Protein AF-T1BQX5-F1 (afdb_monomer_lite)

Radius of gyration: 20.16 Å; chains: 1; bounding box: 58×37×56 Å

Secondary structure (DSSP, 8-state):
--PPPGGGSPB------HHHHHHHHHHHHHHHHHHHHTTTSPPPPHHHHHHHHSTT--S-EEEEEEEEEEGGGEE---SS--GGGS-HHHHHHHHHHHT-GGGG-TT-TT--EEEEEGGGTEEEEEE-HHHHHHHHHTT--EEEEEEEEE----GGGEEEEEEEETTEEEEEEEETTTEEE-PPP-HHHHHHHHHTT--EESS--TTSPPHHHHHHHHHHHHHTS-GGGTTT-TTSSTT-EEGGG-PPPPTT-----THHHHHHHT--

pLDDT: mean 81.59, std 18.65, range [33.03, 97.69]

Sequence (268 aa):
MNGLSQTDLPIFEPQVNPCVRAAAARLVAFKHVMDDALAPTPTINPIEFVRSVIPFLSREIGPGKPGLVPSELVIGESSKFRPEDLCAEERQARRASALSPSMADPANRDRAEYWSIVNLGLFVAHEGKHRVRLLRESGDALIPALVSEIGYPDPSRISRYAAYLADRRTLFYVLDGRWMSWPAPCDAVSCLLDAYDVPLANDWPASLPALGVALAAFSSTYERLPAQRAGQLATRDRCLVDLNACEGPTPHEVRSPWWRQIAHAMKG

Organism: NCBI:txid410659

Structure (mmCIF, N/CA/C/O backbone):
data_AF-T1BQX5-F1
#
_entry.id   AF-T1BQX5-F1
#
loop_
_atom_site.group_PDB
_atom_site.id
_atom_site.type_symbol
_atom_site.label_atom_id
_atom_site.label_alt_id
_atom_site.label_comp_id
_atom_site.label_asym_id
_atom_site.label_entity_id
_atom_site.label_seq_id
_atom_site.pdbx_PDB_ins_code
_atom_site.Cartn_x
_atom_site.Cartn_y
_atom_site.Cartn_z
_atom_site.occupancy
_atom_site.B_iso_or_equiv
_atom_site.auth_seq_id
_atom_site.auth_comp_id
_atom_site.auth_asym_id
_atom_site.auth_atom_id
_atom_site.pdbx_PDB_model_num
ATOM 1 N N . MET A 1 1 ? -23.316 21.071 18.368 1.00 40.59 1 MET A N 1
ATOM 2 C CA . MET A 1 1 ? -22.455 20.331 17.423 1.00 40.59 1 MET A CA 1
ATOM 3 C C . MET A 1 1 ? -23.151 19.009 17.168 1.00 40.59 1 MET A C 1
ATOM 5 O O . MET A 1 1 ? -23.282 18.237 18.107 1.00 40.59 1 MET A O 1
ATOM 9 N N . ASN A 1 2 ? -23.716 18.814 15.975 1.00 44.22 2 ASN A N 1
ATOM 10 C CA . ASN A 1 2 ? -24.390 17.561 15.630 1.00 44.22 2 ASN A CA 1
ATOM 11 C C . ASN A 1 2 ? -23.314 16.480 15.492 1.00 44.22 2 ASN A C 1
ATOM 13 O O . ASN A 1 2 ? -22.455 16.589 14.622 1.00 44.22 2 ASN A O 1
ATOM 17 N N . GLY A 1 3 ? -23.305 15.512 16.410 1.00 50.28 3 GLY A N 1
ATOM 18 C CA . GLY A 1 3 ? -22.356 14.404 16.386 1.00 50.28 3 GLY A CA 1
ATOM 19 C C . GLY A 1 3 ? -22.615 13.527 15.168 1.00 50.28 3 GLY A C 1
ATOM 20 O O . GLY A 1 3 ? -23.744 13.093 14.963 1.00 50.28 3 GLY A O 1
ATOM 21 N N . LEU A 1 4 ? -21.581 13.296 14.359 1.00 52.34 4 LEU A N 1
ATOM 22 C CA . LEU A 1 4 ? -21.620 12.325 13.268 1.00 52.34 4 LEU A CA 1
ATOM 23 C C . LEU A 1 4 ? -21.943 10.945 13.858 1.00 52.34 4 LEU A C 1
ATOM 25 O O . LEU A 1 4 ? -21.236 10.490 14.759 1.00 52.34 4 LEU A O 1
ATOM 29 N N . SER A 1 5 ? -23.002 10.292 13.376 1.00 59.31 5 SER A N 1
ATOM 30 C CA . SER A 1 5 ? -23.256 8.879 13.664 1.00 59.31 5 SER A CA 1
ATOM 31 C C . SER A 1 5 ? -22.399 8.010 12.740 1.00 59.31 5 SER A C 1
ATOM 33 O O . SER A 1 5 ? -22.061 8.403 11.625 1.00 59.31 5 SER A O 1
ATOM 35 N N . GLN A 1 6 ? -22.057 6.796 13.178 1.00 54.38 6 GLN A N 1
ATOM 36 C CA . GLN A 1 6 ? -21.296 5.834 12.366 1.00 54.38 6 GLN A CA 1
ATOM 37 C C . GLN A 1 6 ? -22.057 5.440 11.087 1.00 54.38 6 GLN A C 1
ATOM 39 O O . GLN A 1 6 ? -21.438 5.113 10.081 1.00 54.38 6 GLN A O 1
ATOM 44 N N . THR A 1 7 ? -23.391 5.525 11.118 1.00 60.25 7 THR A N 1
ATOM 45 C CA . THR A 1 7 ? -24.296 5.267 9.985 1.00 60.25 7 THR A CA 1
ATOM 46 C C . THR A 1 7 ? -24.216 6.306 8.869 1.00 60.25 7 THR A C 1
ATOM 48 O O . THR A 1 7 ? -24.719 6.047 7.781 1.00 60.25 7 THR A O 1
ATOM 51 N N . ASP A 1 8 ? -23.591 7.459 9.122 1.00 77.19 8 ASP A N 1
ATOM 52 C CA . ASP A 1 8 ? -23.557 8.581 8.177 1.00 77.19 8 ASP A CA 1
ATOM 53 C C . ASP A 1 8 ? -22.232 8.652 7.401 1.00 77.19 8 ASP A C 1
ATOM 55 O O . ASP A 1 8 ? -22.089 9.448 6.472 1.00 77.19 8 ASP A O 1
ATOM 59 N N . LEU A 1 9 ? -21.242 7.837 7.783 1.00 88.06 9 LEU A N 1
ATOM 60 C CA . LEU A 1 9 ? -19.939 7.813 7.131 1.00 88.06 9 LEU A CA 1
ATOM 61 C C . LEU A 1 9 ? -19.976 6.928 5.875 1.00 88.06 9 LEU A C 1
ATOM 63 O O . LEU A 1 9 ? -20.371 5.762 5.961 1.00 88.06 9 LEU A O 1
ATOM 67 N N . PRO A 1 10 ? -19.519 7.429 4.711 1.00 93.62 10 PRO A N 1
ATOM 68 C CA . PRO A 1 10 ? -19.440 6.612 3.509 1.00 93.62 10 PRO A CA 1
ATOM 69 C C . PRO A 1 10 ? -18.389 5.512 3.682 1.00 93.62 10 PRO A C 1
ATOM 71 O O . PRO A 1 10 ? -17.327 5.737 4.267 1.00 93.62 10 PRO A O 1
ATOM 74 N N . ILE A 1 11 ? -18.665 4.327 3.140 1.00 94.50 11 ILE A N 1
ATOM 75 C CA . ILE A 1 11 ? -17.678 3.247 3.069 1.00 94.50 11 ILE A CA 1
ATOM 76 C C . ILE A 1 11 ? -16.769 3.499 1.865 1.00 94.50 11 ILE A C 1
ATOM 78 O O . ILE A 1 11 ? -17.234 3.631 0.733 1.00 94.50 11 ILE A O 1
ATOM 82 N N . PHE A 1 12 ? -15.463 3.538 2.108 1.00 92.81 12 PHE A N 1
ATOM 83 C CA . PHE A 1 12 ? -14.445 3.532 1.069 1.00 92.81 12 PHE A CA 1
ATOM 84 C C . PHE A 1 12 ? -14.272 2.114 0.531 1.00 92.81 12 PHE A C 1
ATOM 86 O O . PHE A 1 12 ? -13.372 1.384 0.942 1.00 92.81 12 PHE A O 1
ATOM 93 N N . GLU A 1 13 ? -15.140 1.731 -0.402 1.00 85.75 13 GLU A N 1
ATOM 94 C CA . GLU A 1 13 ? -14.949 0.519 -1.192 1.00 85.75 13 GLU A CA 1
ATOM 95 C C . GLU A 1 13 ? -14.014 0.811 -2.373 1.00 85.75 13 GLU A C 1
ATOM 97 O O . GLU A 1 13 ? -14.393 1.571 -3.276 1.00 85.75 13 GLU A O 1
ATOM 102 N N . PRO A 1 14 ? -12.794 0.242 -2.399 1.00 83.81 14 PRO A N 1
ATOM 103 C CA . PRO A 1 14 ? -11.911 0.427 -3.536 1.00 83.81 14 PRO A CA 1
ATOM 104 C C . PRO A 1 14 ? -12.530 -0.190 -4.790 1.00 83.81 14 PRO A C 1
ATOM 106 O O . PRO A 1 14 ? -12.895 -1.365 -4.813 1.00 83.81 14 PRO A O 1
ATOM 109 N N . GLN A 1 15 ? -12.622 0.615 -5.847 1.00 86.62 15 GLN A N 1
ATOM 110 C CA . GLN A 1 15 ? -13.188 0.234 -7.143 1.00 86.62 15 GLN A CA 1
ATOM 111 C C . GLN A 1 15 ? -12.151 -0.523 -7.985 1.00 86.62 15 GLN A C 1
ATOM 113 O O . GLN A 1 15 ? -11.783 -0.103 -9.079 1.00 86.62 15 GLN A O 1
ATOM 118 N N . VAL A 1 16 ? -11.631 -1.620 -7.436 1.00 90.75 16 VAL A N 1
ATOM 119 C CA . VAL A 1 16 ? -10.629 -2.478 -8.080 1.00 90.75 16 VAL A CA 1
ATOM 120 C C . VAL A 1 16 ? -11.212 -3.852 -8.377 1.00 90.75 16 VAL A C 1
ATOM 122 O O . VAL A 1 16 ? -12.175 -4.287 -7.743 1.00 90.75 16 VAL A O 1
ATOM 125 N N . ASN A 1 17 ? -10.620 -4.562 -9.338 1.00 93.06 17 ASN A N 1
ATOM 126 C CA . ASN A 1 17 ? -11.055 -5.920 -9.640 1.00 93.06 17 ASN A CA 1
ATOM 127 C C . ASN A 1 17 ? -10.831 -6.862 -8.423 1.00 93.06 17 ASN A C 1
ATOM 129 O O . ASN A 1 17 ? -9.971 -6.596 -7.570 1.00 93.06 17 ASN A O 1
ATOM 133 N N . PRO A 1 18 ? -11.571 -7.984 -8.323 1.00 95.19 18 PRO A N 1
ATOM 134 C CA . PRO A 1 18 ? -11.459 -8.898 -7.183 1.00 95.19 18 PRO A CA 1
ATOM 135 C C . PRO A 1 18 ? -10.054 -9.480 -6.966 1.00 95.19 18 PRO A C 1
ATOM 137 O O . PRO A 1 18 ? -9.669 -9.745 -5.827 1.00 95.19 18 PRO A O 1
ATOM 140 N N . CYS A 1 19 ? -9.269 -9.661 -8.033 1.00 96.62 19 CYS A N 1
ATOM 141 C CA . CYS A 1 19 ? -7.902 -10.170 -7.945 1.00 96.62 19 CYS A CA 1
ATOM 142 C C . CYS A 1 19 ? -6.963 -9.155 -7.279 1.00 96.62 19 CYS A C 1
ATOM 144 O O . CYS A 1 19 ? -6.196 -9.539 -6.396 1.00 96.62 19 CYS A O 1
ATOM 146 N N . VAL A 1 20 ? -7.067 -7.867 -7.633 1.00 97.06 20 VAL A N 1
ATOM 147 C CA . VAL A 1 20 ? -6.314 -6.775 -6.990 1.00 97.06 20 VAL A CA 1
ATOM 148 C C . VAL A 1 20 ? -6.675 -6.700 -5.515 1.00 97.06 20 VAL A C 1
ATOM 150 O O . VAL A 1 20 ? -5.781 -6.705 -4.673 1.00 97.06 20 VAL A O 1
ATOM 153 N N . ARG A 1 21 ? -7.974 -6.722 -5.180 1.00 96.31 21 ARG A N 1
ATOM 154 C CA . ARG A 1 21 ? -8.424 -6.704 -3.779 1.00 96.31 21 ARG A CA 1
ATOM 155 C C . ARG A 1 21 ? -7.848 -7.878 -2.982 1.00 96.31 21 ARG A C 1
ATOM 157 O O . ARG A 1 21 ? -7.334 -7.686 -1.882 1.00 96.31 21 ARG A O 1
ATOM 164 N N . ALA A 1 22 ? -7.898 -9.089 -3.536 1.00 96.62 22 ALA A N 1
ATOM 165 C CA . ALA A 1 22 ? -7.354 -10.275 -2.879 1.00 96.62 22 ALA A CA 1
ATOM 166 C C . ALA A 1 22 ? -5.830 -10.184 -2.685 1.00 96.62 22 ALA A C 1
ATOM 168 O O . ALA A 1 22 ? -5.315 -10.564 -1.632 1.00 96.62 22 ALA A O 1
ATOM 169 N N . ALA A 1 23 ? -5.097 -9.664 -3.672 1.00 97.50 23 ALA A N 1
ATOM 170 C CA . ALA A 1 23 ? -3.655 -9.468 -3.563 1.00 97.50 23 ALA A CA 1
ATOM 171 C C . ALA A 1 23 ? -3.286 -8.363 -2.554 1.00 97.50 23 ALA A C 1
ATOM 173 O O . ALA A 1 23 ? -2.339 -8.525 -1.784 1.00 97.50 23 ALA A O 1
ATOM 174 N N . ALA A 1 24 ? -4.075 -7.289 -2.484 1.00 97.25 24 ALA A N 1
ATOM 175 C CA . ALA A 1 24 ? -3.942 -6.231 -1.488 1.00 97.25 24 ALA A CA 1
ATOM 176 C C . ALA A 1 24 ? -4.117 -6.778 -0.061 1.00 97.25 24 ALA A C 1
ATOM 178 O O . ALA A 1 24 ? -3.254 -6.571 0.795 1.00 97.25 24 ALA A O 1
ATOM 179 N N . ALA A 1 25 ? -5.168 -7.569 0.175 1.00 96.00 25 ALA A N 1
ATOM 180 C CA . ALA A 1 25 ? -5.389 -8.239 1.457 1.00 96.00 25 ALA A CA 1
ATOM 181 C C . ALA A 1 25 ? -4.230 -9.189 1.826 1.00 96.00 25 ALA A C 1
ATOM 183 O O . ALA A 1 25 ? -3.800 -9.236 2.981 1.00 96.00 25 ALA A O 1
ATOM 184 N N . ARG A 1 26 ? -3.651 -9.903 0.847 1.00 96.12 26 ARG A N 1
ATOM 185 C CA . ARG A 1 26 ? -2.451 -10.733 1.068 1.00 96.12 26 ARG A CA 1
ATOM 186 C C . ARG A 1 26 ? -1.233 -9.906 1.475 1.00 96.12 26 ARG A C 1
ATOM 188 O O . ARG A 1 26 ? -0.486 -10.352 2.341 1.00 96.12 26 ARG A O 1
ATOM 195 N N . LEU A 1 27 ? -1.031 -8.716 0.905 1.00 96.12 27 LEU A N 1
ATOM 196 C CA . LEU A 1 27 ? 0.054 -7.820 1.320 1.00 96.12 27 LEU A CA 1
ATOM 197 C C . LEU A 1 27 ? -0.136 -7.323 2.760 1.00 96.12 27 LEU A C 1
ATOM 199 O O . LEU A 1 27 ? 0.823 -7.292 3.532 1.00 96.12 27 LEU A O 1
ATOM 203 N N . VAL A 1 28 ? -1.369 -6.981 3.140 1.00 95.38 28 VAL A N 1
ATOM 204 C CA . VAL A 1 28 ? -1.713 -6.601 4.519 1.00 95.38 28 VAL A CA 1
ATOM 205 C C . VAL A 1 28 ? -1.418 -7.747 5.491 1.00 95.38 28 VAL A C 1
ATOM 207 O O . VAL A 1 28 ? -0.773 -7.530 6.519 1.00 95.38 28 VAL A O 1
ATOM 210 N N . ALA A 1 29 ? -1.835 -8.970 5.153 1.00 92.44 29 ALA A N 1
ATOM 211 C CA . ALA A 1 29 ? -1.555 -10.161 5.952 1.00 92.44 29 ALA A CA 1
ATOM 212 C C . ALA A 1 29 ? -0.048 -10.456 6.039 1.00 92.44 29 ALA A C 1
ATOM 214 O O . ALA A 1 29 ? 0.462 -10.726 7.123 1.00 92.44 29 ALA A O 1
ATOM 215 N N . PHE A 1 30 ? 0.686 -10.333 4.928 1.00 91.75 30 PHE A N 1
ATOM 216 C CA . PHE A 1 30 ? 2.141 -10.496 4.899 1.00 91.75 30 PHE A CA 1
ATOM 217 C C . PHE A 1 30 ? 2.841 -9.518 5.849 1.00 91.75 30 PHE A C 1
ATOM 219 O O . PHE A 1 30 ? 3.686 -9.930 6.642 1.00 91.75 30 PHE A O 1
ATOM 226 N N . LYS A 1 31 ? 2.459 -8.233 5.823 1.00 89.50 31 LYS A N 1
ATOM 227 C CA . LYS A 1 31 ? 3.008 -7.228 6.746 1.00 89.50 31 LYS A CA 1
ATOM 228 C C . LYS A 1 31 ? 2.749 -7.599 8.205 1.00 89.50 31 LYS A C 1
ATOM 230 O O . LYS A 1 31 ? 3.634 -7.438 9.036 1.00 89.50 31 LYS A O 1
ATOM 235 N N . HIS A 1 32 ? 1.559 -8.102 8.510 1.00 86.44 32 HIS A N 1
ATOM 236 C CA . HIS A 1 32 ? 1.209 -8.517 9.863 1.00 86.44 32 HIS A CA 1
ATOM 237 C C . HIS A 1 32 ? 2.058 -9.702 10.350 1.00 86.44 32 HIS A C 1
ATOM 239 O O . HIS A 1 32 ? 2.632 -9.630 11.431 1.00 86.44 32 HIS A O 1
ATOM 245 N N . VAL A 1 33 ? 2.223 -10.737 9.519 1.00 86.44 33 VAL A N 1
ATOM 246 C CA . VAL A 1 33 ? 3.099 -11.883 9.826 1.00 86.44 33 VAL A CA 1
ATOM 247 C C . VAL A 1 33 ? 4.548 -11.434 10.028 1.00 86.44 33 VAL A C 1
ATOM 249 O O . VAL A 1 33 ? 5.222 -11.915 10.934 1.00 86.44 33 VAL A O 1
ATOM 252 N N . MET A 1 34 ? 5.027 -10.485 9.220 1.00 82.94 34 MET A N 1
ATOM 253 C CA . MET A 1 34 ? 6.367 -9.919 9.376 1.00 82.94 34 MET A CA 1
ATOM 254 C C . MET A 1 34 ? 6.518 -9.155 10.701 1.00 82.94 34 MET A C 1
ATOM 256 O O . MET A 1 34 ? 7.528 -9.311 11.378 1.00 82.94 34 MET A O 1
ATOM 260 N N . ASP A 1 35 ? 5.520 -8.363 11.102 1.00 82.12 35 ASP A N 1
ATOM 261 C CA . ASP A 1 35 ? 5.530 -7.664 12.394 1.00 82.12 35 ASP A CA 1
ATOM 262 C C . ASP A 1 35 ? 5.530 -8.634 13.589 1.00 82.12 35 ASP A C 1
ATOM 264 O O . ASP A 1 35 ? 6.117 -8.333 14.630 1.00 82.12 35 ASP A O 1
ATOM 268 N N . ASP A 1 36 ? 4.888 -9.796 13.448 1.00 81.44 36 ASP A N 1
ATOM 269 C CA . ASP A 1 36 ? 4.911 -10.849 14.464 1.00 81.44 36 ASP A CA 1
ATOM 270 C C . ASP A 1 36 ? 6.258 -11.567 14.528 1.00 81.44 36 ASP A C 1
ATOM 272 O O . ASP A 1 36 ? 6.762 -11.793 15.627 1.00 81.44 36 ASP A O 1
ATOM 276 N N . ALA A 1 37 ? 6.865 -11.864 13.376 1.00 80.00 37 ALA A N 1
ATOM 277 C CA . ALA A 1 37 ? 8.181 -12.495 13.302 1.00 80.00 37 ALA A CA 1
ATOM 278 C C . ALA A 1 37 ? 9.291 -11.610 13.891 1.00 80.00 37 ALA A C 1
ATOM 280 O O . ALA A 1 37 ? 10.196 -12.116 14.544 1.00 80.00 37 ALA A O 1
ATOM 281 N N . LEU A 1 38 ? 9.190 -10.290 13.712 1.00 72.50 38 LEU A N 1
ATOM 282 C CA . LEU A 1 38 ? 10.170 -9.322 14.208 1.00 72.50 38 LEU A CA 1
ATOM 283 C C . LEU A 1 38 ? 10.023 -9.000 15.704 1.00 72.50 38 LEU A C 1
ATOM 285 O O . LEU A 1 38 ? 10.820 -8.235 16.246 1.00 72.50 38 LEU A O 1
ATOM 289 N N . ALA A 1 39 ? 9.026 -9.540 16.403 1.00 68.31 39 ALA A N 1
ATOM 290 C CA . ALA A 1 39 ? 8.834 -9.279 17.828 1.00 68.31 39 ALA A CA 1
ATOM 291 C C . ALA A 1 39 ? 10.039 -9.761 18.666 1.00 68.31 39 ALA A C 1
ATOM 293 O O . ALA A 1 39 ? 10.519 -10.869 18.442 1.00 68.31 39 ALA A O 1
ATOM 294 N N . PRO A 1 40 ? 10.520 -8.996 19.669 1.00 66.69 40 PRO A N 1
ATOM 295 C CA . PRO A 1 40 ? 9.969 -7.753 20.219 1.00 66.69 40 PRO A CA 1
ATOM 296 C C . PRO A 1 40 ? 10.583 -6.474 19.613 1.00 66.69 40 PRO A C 1
ATOM 298 O O . PRO A 1 40 ? 10.498 -5.404 20.218 1.00 66.69 40 PRO A O 1
ATOM 301 N N . THR A 1 41 ? 11.259 -6.557 18.464 1.00 64.81 41 THR A N 1
ATOM 302 C CA . THR A 1 41 ? 11.875 -5.382 17.831 1.00 64.81 41 THR A CA 1
ATOM 303 C C . THR A 1 41 ? 10.812 -4.391 17.331 1.00 64.81 41 THR A C 1
ATOM 305 O O . THR A 1 41 ? 9.652 -4.767 17.130 1.00 64.81 41 THR A O 1
ATOM 308 N N . PRO A 1 42 ? 11.166 -3.102 17.150 1.00 64.62 42 PRO A N 1
ATOM 309 C CA . PRO A 1 42 ? 10.234 -2.120 16.615 1.00 64.62 42 PRO A CA 1
ATOM 310 C C . PRO A 1 42 ? 9.712 -2.564 15.245 1.00 64.62 42 PRO A C 1
ATOM 312 O O . PRO A 1 42 ? 10.488 -2.802 14.321 1.00 64.62 42 PRO A O 1
ATOM 315 N N . THR A 1 43 ? 8.390 -2.651 15.113 1.00 72.19 43 THR A N 1
ATOM 316 C CA . THR A 1 43 ? 7.732 -2.966 13.844 1.00 72.19 43 THR A CA 1
ATOM 317 C C . THR A 1 43 ? 8.047 -1.913 12.786 1.00 72.19 43 THR A C 1
ATOM 319 O O . THR A 1 43 ? 8.245 -0.736 13.094 1.00 72.19 43 THR A O 1
ATOM 322 N N . ILE A 1 44 ? 8.058 -2.317 11.515 1.00 74.12 44 ILE A N 1
ATOM 323 C CA . ILE A 1 44 ? 8.310 -1.378 10.418 1.00 74.12 44 ILE A CA 1
ATOM 324 C C . ILE A 1 44 ? 7.106 -0.442 10.287 1.00 74.12 44 ILE A C 1
ATOM 326 O O . ILE A 1 44 ? 5.962 -0.901 10.179 1.00 74.12 44 ILE A O 1
ATOM 330 N N . ASN A 1 45 ? 7.356 0.868 10.261 1.00 84.88 45 ASN A N 1
ATOM 331 C CA . ASN A 1 45 ? 6.313 1.866 10.056 1.00 84.88 45 ASN A CA 1
ATOM 332 C C . ASN A 1 45 ? 5.544 1.571 8.743 1.00 84.88 45 ASN A C 1
ATOM 334 O O . ASN A 1 45 ? 6.186 1.303 7.724 1.00 84.88 45 ASN A O 1
ATOM 338 N N . PRO A 1 46 ? 4.197 1.642 8.712 1.00 90.38 46 PRO A N 1
ATOM 339 C CA . PRO A 1 46 ? 3.402 1.293 7.529 1.00 90.38 46 PRO A CA 1
ATOM 340 C C . PRO A 1 46 ? 3.816 2.044 6.263 1.00 90.38 46 PRO A C 1
ATOM 342 O O . PRO A 1 46 ? 3.875 1.456 5.186 1.00 90.38 46 PRO A O 1
ATOM 345 N N . ILE A 1 47 ? 4.147 3.329 6.398 1.00 88.88 47 ILE A N 1
ATOM 346 C CA . ILE A 1 47 ? 4.543 4.195 5.286 1.00 88.88 47 ILE A CA 1
ATOM 347 C C . ILE A 1 47 ? 5.930 3.826 4.774 1.00 88.88 47 ILE A C 1
ATOM 349 O O . ILE A 1 47 ? 6.153 3.781 3.565 1.00 88.88 47 ILE A O 1
ATOM 353 N N . GLU A 1 48 ? 6.867 3.561 5.681 1.00 84.19 48 GLU A N 1
ATOM 354 C CA . GLU A 1 48 ? 8.212 3.120 5.308 1.00 84.19 48 GLU A CA 1
ATOM 355 C C . GLU A 1 48 ? 8.166 1.755 4.628 1.00 84.19 48 GLU A C 1
ATOM 357 O O . GLU A 1 48 ? 8.808 1.567 3.596 1.00 84.19 48 GLU A O 1
ATOM 362 N N . PHE A 1 49 ? 7.333 0.845 5.141 1.00 87.88 49 PHE A N 1
ATOM 363 C CA . PHE A 1 49 ? 7.084 -0.446 4.520 1.00 87.88 49 PHE A CA 1
ATOM 364 C C . PHE A 1 49 ? 6.593 -0.277 3.082 1.00 87.88 49 PHE A C 1
ATOM 366 O O . PHE A 1 49 ? 7.290 -0.711 2.167 1.00 87.88 49 PHE A O 1
ATOM 373 N N . VAL A 1 50 ? 5.463 0.407 2.850 1.00 91.00 50 VAL A N 1
ATOM 374 C CA . VAL A 1 50 ? 4.917 0.538 1.486 1.00 91.00 50 VAL A CA 1
ATOM 375 C C . VAL A 1 50 ? 5.860 1.272 0.545 1.00 91.00 50 VAL A C 1
ATOM 377 O O . VAL A 1 50 ? 5.987 0.861 -0.600 1.00 91.00 50 VAL A O 1
ATOM 380 N N . ARG A 1 51 ? 6.589 2.293 1.011 1.00 86.44 51 ARG A N 1
ATOM 381 C CA . ARG A 1 51 ? 7.595 2.988 0.189 1.00 86.44 51 ARG A CA 1
ATOM 382 C C . ARG A 1 51 ? 8.800 2.112 -0.148 1.00 86.44 51 ARG A C 1
ATOM 384 O O . ARG A 1 51 ? 9.473 2.374 -1.139 1.00 86.44 51 ARG A O 1
ATOM 391 N N . SER A 1 52 ? 9.092 1.101 0.670 1.00 84.94 52 SER A N 1
ATOM 392 C CA . SER A 1 52 ? 10.187 0.164 0.413 1.00 84.94 52 SER A CA 1
ATOM 393 C C . SER A 1 52 ? 9.810 -0.939 -0.576 1.00 84.94 52 SER A C 1
ATOM 395 O O . SER A 1 52 ? 10.692 -1.420 -1.283 1.00 84.94 52 SER A O 1
ATOM 397 N N . VAL A 1 53 ? 8.528 -1.326 -0.645 1.00 89.44 53 VAL A N 1
ATOM 398 C CA . VAL A 1 53 ? 8.078 -2.469 -1.457 1.00 89.44 53 VAL A CA 1
ATOM 399 C C . VAL A 1 53 ? 7.254 -2.074 -2.688 1.00 89.44 53 VAL A C 1
ATOM 401 O O . VAL A 1 53 ? 7.369 -2.744 -3.707 1.00 89.44 53 VAL A O 1
ATOM 404 N N . ILE A 1 54 ? 6.467 -0.991 -2.646 1.00 92.75 54 ILE A N 1
ATOM 405 C CA . ILE A 1 54 ? 5.637 -0.515 -3.767 1.00 92.75 54 ILE A CA 1
ATOM 406 C C . ILE A 1 54 ? 6.423 0.525 -4.591 1.00 92.75 54 ILE A C 1
ATOM 408 O O . ILE A 1 54 ? 6.719 1.611 -4.082 1.00 92.75 54 ILE A O 1
ATOM 412 N N . PRO A 1 55 ? 6.742 0.250 -5.869 1.00 92.88 55 PRO A N 1
ATOM 413 C CA . PRO A 1 55 ? 7.490 1.176 -6.715 1.00 92.88 55 PRO A CA 1
ATOM 414 C C . PRO A 1 55 ? 6.611 2.350 -7.167 1.00 92.88 55 PRO A C 1
ATOM 416 O O . PRO A 1 55 ? 5.418 2.172 -7.394 1.00 92.88 55 PRO A O 1
ATOM 419 N N . PHE A 1 56 ? 7.208 3.531 -7.359 1.00 92.31 56 PHE A N 1
ATOM 420 C CA . PHE A 1 56 ? 6.568 4.731 -7.939 1.00 92.31 56 PHE A CA 1
ATOM 421 C C . PHE A 1 56 ? 5.369 5.315 -7.174 1.00 92.31 56 PHE A C 1
ATOM 423 O O . PHE A 1 56 ? 4.564 6.042 -7.755 1.00 92.31 56 PHE A O 1
ATOM 430 N N . LEU A 1 57 ? 5.238 5.030 -5.875 1.00 89.94 57 LEU A N 1
ATOM 431 C CA . LEU A 1 57 ? 4.190 5.635 -5.053 1.00 89.94 57 LEU A CA 1
ATOM 432 C C . LEU A 1 57 ? 4.317 7.171 -5.046 1.00 89.94 57 LEU A C 1
ATOM 434 O O . LEU A 1 57 ? 5.396 7.698 -4.757 1.00 89.94 57 LEU A O 1
ATOM 438 N N . SER A 1 58 ? 3.223 7.884 -5.343 1.00 87.69 58 SER A N 1
ATOM 439 C CA . SER A 1 58 ? 3.233 9.350 -5.356 1.00 87.69 58 SER A CA 1
ATOM 440 C C . SER A 1 58 ? 3.540 9.931 -3.973 1.00 87.69 58 SER A C 1
ATOM 442 O O . SER A 1 58 ? 3.299 9.328 -2.924 1.00 87.69 58 SER A O 1
ATOM 444 N N . ARG A 1 59 ? 4.084 11.147 -3.982 1.00 81.44 59 ARG A N 1
ATOM 445 C CA . ARG A 1 59 ? 4.316 11.960 -2.781 1.00 81.44 59 ARG A CA 1
ATOM 446 C C . ARG A 1 59 ? 3.205 12.976 -2.556 1.00 81.44 59 ARG A C 1
ATOM 448 O O . ARG A 1 59 ? 3.125 13.546 -1.471 1.00 81.44 59 ARG A O 1
ATOM 455 N N . GLU A 1 60 ? 2.396 13.213 -3.579 1.00 87.12 60 GLU A N 1
ATOM 456 C CA . GLU A 1 60 ? 1.258 14.110 -3.514 1.00 87.12 60 GLU A CA 1
ATOM 457 C C . GLU A 1 60 ? 0.120 13.396 -2.797 1.00 87.12 60 GLU A C 1
ATOM 459 O O . GLU A 1 60 ? -0.320 12.318 -3.202 1.00 87.12 60 GLU A O 1
ATOM 464 N N . ILE A 1 61 ? -0.306 14.005 -1.697 1.00 90.50 61 ILE A N 1
ATOM 465 C CA . ILE A 1 61 ? -1.402 13.529 -0.869 1.00 90.50 61 ILE A CA 1
ATOM 466 C C . ILE A 1 61 ? -2.561 14.485 -1.120 1.00 90.50 61 ILE A C 1
ATOM 468 O O . ILE A 1 61 ? -2.435 15.694 -0.910 1.00 90.50 61 ILE A O 1
ATOM 472 N N . GLY A 1 62 ? -3.667 13.940 -1.617 1.00 92.56 62 GLY A N 1
ATOM 473 C CA . GLY A 1 62 ? -4.896 14.687 -1.835 1.00 92.56 62 GLY A CA 1
ATOM 474 C C . GLY A 1 62 ? -5.555 15.129 -0.523 1.00 92.56 62 GLY A C 1
ATOM 475 O O . GLY A 1 62 ? -5.114 14.759 0.566 1.00 92.56 62 GLY A O 1
ATOM 476 N N . PRO A 1 63 ? -6.639 15.914 -0.597 1.00 94.19 63 PRO A N 1
ATOM 477 C CA . PRO A 1 63 ? -7.399 16.289 0.587 1.00 94.19 63 PRO A CA 1
ATOM 478 C C . PRO A 1 63 ? -8.047 15.064 1.248 1.00 94.19 63 PRO A C 1
ATOM 480 O O . PRO A 1 63 ? -8.526 14.153 0.569 1.00 94.19 63 PRO A O 1
ATOM 483 N N . GLY A 1 64 ? -8.101 15.076 2.580 1.00 95.00 64 GLY A N 1
ATOM 484 C CA . GLY A 1 64 ? -8.729 14.022 3.371 1.00 95.00 64 GLY A CA 1
ATOM 485 C C . GLY A 1 64 ? -10.258 14.097 3.363 1.00 95.00 64 GLY A C 1
ATOM 486 O O . GLY A 1 64 ? -10.832 15.179 3.488 1.00 95.00 64 GLY A O 1
ATOM 487 N N . LYS A 1 65 ? -10.921 12.942 3.272 1.00 96.25 65 LYS A N 1
ATOM 488 C CA . LYS A 1 65 ? -12.380 12.786 3.371 1.00 96.25 65 LYS A CA 1
ATOM 489 C C . LYS A 1 65 ? -12.729 11.790 4.487 1.00 96.25 65 LYS A C 1
ATOM 491 O O . LYS A 1 65 ? -12.106 10.730 4.548 1.00 96.25 65 LYS A O 1
ATOM 496 N N . PRO A 1 66 ? -13.681 12.100 5.381 1.00 96.88 66 PRO A N 1
ATOM 497 C CA . PRO A 1 66 ? -14.082 11.179 6.440 1.00 96.88 66 PRO A CA 1
ATOM 498 C C . PRO A 1 66 ? -14.831 9.973 5.857 1.00 96.88 66 PRO A C 1
ATOM 500 O O . PRO A 1 66 ? -15.641 10.130 4.944 1.00 96.88 66 PRO A O 1
ATOM 503 N N . GLY A 1 67 ? -14.602 8.780 6.403 1.00 96.25 67 GLY A N 1
ATOM 504 C CA . GLY A 1 67 ? -15.362 7.588 6.028 1.00 96.25 67 GLY A CA 1
ATOM 505 C C . GLY A 1 67 ? -14.907 6.321 6.743 1.00 96.25 67 GLY A C 1
ATOM 506 O O . GLY A 1 67 ? -14.084 6.361 7.658 1.00 96.25 67 GLY A O 1
ATOM 507 N N . LEU A 1 68 ? -15.477 5.195 6.327 1.00 96.75 68 LEU A N 1
ATOM 508 C CA . LEU A 1 68 ? -15.218 3.862 6.861 1.00 96.75 68 LEU A CA 1
ATOM 509 C C . LEU A 1 68 ? -14.321 3.078 5.905 1.00 96.75 68 LEU A C 1
ATOM 511 O O . LEU A 1 68 ? -14.590 3.021 4.710 1.00 96.75 68 LEU A O 1
ATOM 515 N N . VAL A 1 69 ? -13.271 2.450 6.426 1.00 96.94 69 VAL A N 1
ATOM 516 C CA . VAL A 1 69 ? -12.272 1.729 5.630 1.00 96.94 69 VAL A CA 1
ATOM 517 C C . VAL A 1 69 ? -12.277 0.238 5.979 1.00 96.94 69 VAL A C 1
ATOM 519 O O . VAL A 1 69 ? -12.218 -0.080 7.169 1.00 96.94 69 VAL A O 1
ATOM 522 N N . PRO A 1 70 ? -12.299 -0.680 4.992 1.00 95.88 70 PRO A N 1
ATOM 523 C CA . PRO A 1 70 ? -12.215 -2.118 5.241 1.00 95.88 70 PRO A CA 1
ATOM 524 C C . PRO A 1 70 ? -10.922 -2.501 5.964 1.00 95.88 70 PRO A C 1
ATOM 526 O O . PRO A 1 70 ? -9.828 -2.334 5.424 1.00 95.88 70 PRO A O 1
ATOM 529 N N . SER A 1 71 ? -11.027 -3.044 7.177 1.00 94.88 71 SER A N 1
ATOM 530 C CA . SER A 1 71 ? -9.873 -3.344 8.035 1.00 94.88 71 SER A CA 1
ATOM 531 C C . SER A 1 71 ? -8.914 -4.361 7.406 1.00 94.88 71 SER A C 1
ATOM 533 O O . SER A 1 71 ? -7.708 -4.303 7.652 1.00 94.88 71 SER A O 1
ATOM 535 N N . GLU A 1 72 ? -9.410 -5.255 6.549 1.00 94.62 72 GLU A N 1
ATOM 536 C CA . GLU A 1 72 ? -8.619 -6.236 5.790 1.00 94.62 72 GLU A CA 1
ATOM 537 C C . GLU A 1 72 ? -7.694 -5.604 4.733 1.00 94.62 72 GLU A C 1
ATOM 539 O O . GLU A 1 72 ? -6.708 -6.222 4.337 1.00 94.62 72 GLU A O 1
ATOM 544 N N . LEU A 1 73 ? -7.970 -4.363 4.313 1.00 96.75 73 LEU A N 1
ATOM 545 C CA . LEU A 1 73 ? -7.208 -3.636 3.290 1.00 96.75 73 LEU A CA 1
ATOM 546 C C . LEU A 1 73 ? -6.271 -2.570 3.879 1.00 96.75 73 LEU A C 1
ATOM 548 O O . LEU A 1 73 ? -5.603 -1.853 3.132 1.00 96.75 73 LEU A O 1
ATOM 552 N N . VAL A 1 74 ? -6.205 -2.457 5.212 1.00 97.12 74 VAL A N 1
ATOM 553 C CA . VAL A 1 74 ? -5.389 -1.450 5.905 1.00 97.12 74 VAL A CA 1
ATOM 554 C C . VAL A 1 74 ? -4.063 -2.036 6.384 1.00 97.12 74 VAL A C 1
ATOM 556 O O . VAL A 1 74 ? -4.009 -2.908 7.256 1.00 97.12 74 VAL A O 1
ATOM 559 N N . ILE A 1 75 ? -2.964 -1.480 5.888 1.00 95.56 75 ILE A N 1
ATOM 560 C CA . ILE A 1 75 ? -1.621 -1.695 6.423 1.00 95.56 75 ILE A CA 1
ATOM 561 C C . ILE A 1 75 ? -1.471 -0.838 7.685 1.00 95.56 75 ILE A C 1
ATOM 563 O O . ILE A 1 75 ? -1.428 0.391 7.621 1.00 95.56 75 ILE A O 1
ATOM 567 N N . GLY A 1 76 ? -1.413 -1.503 8.838 1.00 91.88 76 GLY A N 1
ATOM 568 C CA . GLY A 1 76 ? -1.243 -0.893 10.156 1.00 91.88 76 GLY A CA 1
ATOM 569 C C . GLY A 1 76 ? 0.066 -1.292 10.835 1.00 91.88 76 GLY A C 1
ATOM 570 O O . GLY A 1 76 ? 0.966 -1.855 10.213 1.00 91.88 76 GLY A O 1
ATOM 571 N N . GLU A 1 77 ? 0.160 -0.991 12.127 1.00 83.31 77 GLU A N 1
ATOM 572 C CA . GLU A 1 77 ? 1.331 -1.283 12.960 1.00 83.31 77 GLU A CA 1
ATOM 573 C C . GLU A 1 77 ? 0.889 -1.608 14.389 1.00 83.31 77 GLU A C 1
ATOM 575 O O . GLU A 1 77 ? -0.139 -1.117 14.845 1.00 83.31 77 GLU A O 1
ATOM 580 N N . SER A 1 78 ? 1.665 -2.383 15.146 1.00 70.81 78 SER A N 1
ATOM 581 C CA . SER A 1 78 ? 1.370 -2.677 16.559 1.00 70.81 78 SER A CA 1
ATOM 582 C C . SER A 1 78 ? 2.584 -2.529 17.482 1.00 70.81 78 SER A C 1
ATOM 584 O O . SER A 1 78 ? 2.755 -3.315 18.401 1.00 70.81 78 SER A O 1
ATOM 586 N N . SER A 1 79 ? 3.412 -1.496 17.274 1.00 67.25 79 SER A N 1
ATOM 587 C CA . SER A 1 79 ? 4.613 -1.252 18.100 1.00 67.25 79 SER A CA 1
ATOM 588 C C . SER A 1 79 ? 4.356 -0.774 19.532 1.00 67.25 79 SER A C 1
ATOM 590 O O . SER A 1 79 ? 5.220 -0.969 20.378 1.00 67.25 79 SER A O 1
ATOM 592 N N . LYS A 1 80 ? 3.227 -0.111 19.831 1.00 70.25 80 LYS A N 1
ATOM 593 C CA . LYS A 1 80 ? 2.967 0.425 21.186 1.00 70.25 80 LYS A CA 1
ATOM 594 C C . LYS A 1 80 ? 2.349 -0.594 22.138 1.00 70.25 80 LYS A C 1
ATOM 596 O O . LYS A 1 80 ? 2.595 -0.523 23.333 1.00 70.25 80 LYS A O 1
ATOM 601 N N . PHE A 1 81 ? 1.476 -1.441 21.616 1.00 73.44 81 PHE A N 1
ATOM 602 C CA . PHE A 1 81 ? 0.803 -2.511 22.339 1.00 73.44 81 PHE A CA 1
ATOM 603 C C . PHE A 1 81 ? 0.194 -3.454 21.309 1.00 73.44 81 PHE A C 1
ATOM 605 O O . PHE A 1 81 ? -0.151 -3.028 20.195 1.00 73.44 81 PHE A O 1
ATOM 612 N N . ARG A 1 82 ? 0.011 -4.702 21.709 1.00 79.69 82 ARG A N 1
ATOM 613 C CA . ARG A 1 82 ? -0.774 -5.685 20.981 1.00 79.69 82 ARG A CA 1
ATOM 614 C C . ARG A 1 82 ? -2.089 -5.956 21.712 1.00 79.69 82 ARG A C 1
ATOM 616 O O . ARG A 1 82 ? -2.185 -5.686 22.912 1.00 79.69 82 ARG A O 1
ATOM 623 N N . PRO A 1 83 ? -3.142 -6.418 21.023 1.00 82.62 83 PRO A N 1
ATOM 624 C CA . PRO A 1 83 ? -4.418 -6.686 21.682 1.00 82.62 83 PRO A CA 1
ATOM 625 C C . PRO A 1 83 ? -4.313 -7.723 22.808 1.00 82.62 83 PRO A C 1
ATOM 627 O O . PRO A 1 83 ? -5.060 -7.620 23.783 1.00 82.62 83 PRO A O 1
ATOM 630 N N . GLU A 1 84 ? -3.382 -8.671 22.708 1.00 84.88 84 GLU A N 1
ATOM 631 C CA . GLU A 1 84 ? -3.058 -9.663 23.738 1.00 84.88 84 GLU A CA 1
ATOM 632 C C . GLU A 1 84 ? -2.420 -9.072 25.006 1.00 84.88 84 GLU A C 1
ATOM 634 O O . GLU A 1 84 ? -2.576 -9.660 26.073 1.00 84.88 84 GLU A O 1
ATOM 639 N N . ASP A 1 85 ? -1.796 -7.892 24.925 1.00 85.56 85 ASP A N 1
ATOM 640 C CA . ASP A 1 85 ? -1.183 -7.212 26.079 1.00 85.56 85 ASP A CA 1
ATOM 641 C C . ASP A 1 85 ? -2.220 -6.516 26.982 1.00 85.56 85 ASP A C 1
ATOM 643 O O . ASP A 1 85 ? -1.889 -6.037 28.065 1.00 85.56 85 ASP A O 1
ATOM 647 N N . LEU A 1 86 ? -3.469 -6.408 26.521 1.00 88.06 86 LEU A N 1
ATOM 648 C CA . LEU A 1 86 ? -4.553 -5.692 27.195 1.00 88.06 86 LEU A CA 1
ATOM 649 C C . LEU A 1 86 ? -5.480 -6.656 27.936 1.00 88.06 86 LEU A C 1
ATOM 651 O O . LEU A 1 86 ? -5.827 -7.719 27.404 1.00 88.06 86 LEU A O 1
ATOM 655 N N . CYS A 1 87 ? -5.987 -6.249 29.105 1.00 93.38 87 CYS A N 1
ATOM 656 C CA . CYS A 1 87 ? -7.095 -6.979 29.726 1.00 93.38 87 CYS A CA 1
ATOM 657 C C . CYS A 1 87 ? -8.392 -6.819 28.907 1.00 93.38 87 CYS A C 1
ATOM 659 O O . CYS A 1 87 ? -8.493 -5.981 28.004 1.00 93.38 87 CYS A O 1
ATOM 661 N N . ALA A 1 88 ? -9.405 -7.640 29.199 1.00 92.12 88 ALA A N 1
ATOM 662 C CA . ALA A 1 88 ? -10.655 -7.650 28.437 1.00 92.12 88 ALA A CA 1
ATOM 663 C C . ALA A 1 88 ? -11.373 -6.288 28.471 1.00 92.12 88 ALA A C 1
ATOM 665 O O . ALA A 1 88 ? -11.851 -5.809 27.440 1.00 92.12 88 ALA A O 1
ATOM 666 N N . GLU A 1 89 ? -11.397 -5.639 29.635 1.00 93.69 89 GLU A N 1
ATOM 667 C CA . GLU A 1 89 ? -12.025 -4.335 29.846 1.00 93.69 89 GLU A CA 1
ATOM 668 C C . GLU A 1 89 ? -11.302 -3.234 29.061 1.00 93.69 89 GLU A C 1
ATOM 670 O O . GLU A 1 89 ? -11.937 -2.446 28.356 1.00 93.69 89 GLU A O 1
ATOM 675 N N . GLU A 1 90 ? -9.967 -3.207 29.116 1.00 92.56 90 GLU A N 1
ATOM 676 C CA . GLU A 1 90 ? -9.141 -2.256 28.366 1.00 92.56 90 GLU A CA 1
ATOM 677 C C . GLU A 1 90 ? -9.288 -2.442 26.857 1.00 92.56 90 GLU A C 1
ATOM 679 O O . GLU A 1 90 ? -9.417 -1.463 26.114 1.00 92.56 90 GLU A O 1
ATOM 684 N N . ARG A 1 91 ? -9.296 -3.698 26.396 1.00 91.44 91 ARG A N 1
ATOM 685 C CA . ARG A 1 91 ? -9.489 -4.036 24.985 1.00 91.44 91 ARG A CA 1
ATOM 686 C C . ARG A 1 91 ? -10.840 -3.529 24.496 1.00 91.44 91 ARG A C 1
ATOM 688 O O . ARG A 1 91 ? -10.894 -2.860 23.464 1.00 91.44 91 ARG A O 1
ATOM 695 N N . GLN A 1 92 ? -11.908 -3.772 25.256 1.00 92.56 92 GLN A N 1
ATOM 696 C CA . GLN A 1 92 ? -13.251 -3.318 24.907 1.00 92.56 92 GLN A CA 1
ATOM 697 C C . GLN A 1 92 ? -13.363 -1.787 24.908 1.00 92.56 92 GLN A C 1
ATOM 699 O O . GLN A 1 92 ? -13.929 -1.216 23.974 1.00 92.56 92 GLN A O 1
ATOM 704 N N . ALA A 1 93 ? -12.785 -1.104 25.901 1.00 93.31 93 ALA A N 1
ATOM 705 C CA . ALA A 1 93 ? -12.784 0.357 25.966 1.00 93.31 93 ALA A CA 1
ATOM 706 C C . ALA A 1 93 ? -12.026 0.988 24.784 1.00 93.31 93 ALA A C 1
ATOM 708 O O . ALA A 1 93 ? -12.516 1.922 24.143 1.00 93.31 93 ALA A O 1
ATOM 709 N N . ARG A 1 94 ? -10.850 0.447 24.441 1.00 92.75 94 ARG A N 1
ATOM 710 C CA . ARG A 1 94 ? -10.060 0.917 23.293 1.00 92.75 94 ARG A CA 1
ATOM 711 C C . ARG A 1 94 ? -10.741 0.621 21.965 1.00 92.75 94 ARG A C 1
ATOM 713 O O . ARG A 1 94 ? -10.715 1.479 21.086 1.00 92.75 94 ARG A O 1
ATOM 720 N N . ARG A 1 95 ? -11.379 -0.545 21.824 1.00 94.00 95 ARG A N 1
ATOM 721 C CA . ARG A 1 95 ? -12.185 -0.896 20.648 1.00 94.00 95 ARG A CA 1
ATOM 722 C C . ARG A 1 95 ? -13.327 0.102 20.459 1.00 94.00 95 ARG A C 1
ATOM 724 O O . ARG A 1 95 ? -13.451 0.678 19.384 1.00 94.00 95 ARG A O 1
ATOM 731 N N . ALA A 1 96 ? -14.101 0.373 21.512 1.00 94.19 96 ALA A N 1
ATOM 732 C CA . ALA A 1 96 ? -15.203 1.335 21.466 1.00 94.19 96 ALA A CA 1
ATOM 733 C C . ALA A 1 96 ? -14.726 2.747 21.081 1.00 94.19 96 ALA A C 1
ATOM 735 O O . ALA A 1 96 ? -15.331 3.396 20.231 1.00 94.19 96 ALA A O 1
ATOM 736 N N . SER A 1 97 ? -13.601 3.199 21.645 1.00 93.06 97 SER A N 1
ATOM 737 C CA . SER A 1 97 ? -12.985 4.478 21.277 1.00 93.06 97 SER A CA 1
ATOM 738 C C . SER A 1 97 ? -12.540 4.508 19.809 1.00 93.06 97 SER A C 1
ATOM 740 O O . SER A 1 97 ? -12.822 5.471 19.096 1.00 93.06 97 SER A O 1
ATOM 742 N N . ALA A 1 98 ? -11.899 3.439 19.331 1.00 93.25 98 ALA A N 1
ATOM 743 C CA . ALA A 1 98 ? -11.405 3.330 17.962 1.00 93.25 98 ALA A CA 1
ATOM 744 C C . ALA A 1 98 ? -12.524 3.266 16.908 1.00 93.25 98 ALA A C 1
ATOM 746 O O . ALA A 1 98 ? -12.306 3.697 15.777 1.00 93.25 98 ALA A O 1
ATOM 747 N N . LEU A 1 99 ? -13.706 2.766 17.279 1.00 95.06 99 LEU A N 1
ATOM 748 C CA . LEU A 1 99 ? -14.901 2.739 16.434 1.00 95.06 99 LEU A CA 1
ATOM 749 C C . LEU A 1 99 ? -15.676 4.066 16.434 1.00 95.06 99 LEU A C 1
ATOM 751 O O . LEU A 1 99 ? -16.584 4.232 15.624 1.00 95.06 99 LEU A O 1
ATOM 755 N N . SER A 1 100 ? -15.344 5.033 17.291 1.00 94.25 100 SER A N 1
ATOM 756 C CA . SER A 1 100 ? -16.059 6.314 17.313 1.00 94.25 100 SER A CA 1
ATOM 757 C C . SER A 1 100 ? -16.007 7.019 15.943 1.00 94.25 100 SER A C 1
ATOM 759 O O . SER A 1 100 ? -14.915 7.180 15.395 1.00 94.25 100 SER A O 1
ATOM 761 N N . PRO A 1 101 ? -17.132 7.531 15.404 1.00 92.25 101 PRO A N 1
ATOM 762 C CA . PRO A 1 101 ? -17.150 8.327 14.169 1.00 92.25 101 PRO A CA 1
ATOM 763 C C . PRO A 1 101 ? -16.235 9.553 14.223 1.00 92.25 101 PRO A C 1
ATOM 765 O O . PRO A 1 101 ? -15.684 9.965 13.205 1.00 92.25 101 PRO A O 1
ATOM 768 N N . SER A 1 102 ? -16.012 10.104 15.424 1.00 93.50 102 SER A N 1
ATOM 769 C CA . SER A 1 102 ? -15.062 11.202 15.636 1.00 93.50 102 SER A CA 1
ATOM 770 C C . SER A 1 102 ? -13.633 10.842 15.226 1.00 93.50 102 SER A C 1
ATOM 772 O O . SER A 1 102 ? -12.814 11.734 15.032 1.00 93.50 102 SER A O 1
ATOM 774 N N . MET A 1 103 ? -13.306 9.557 15.059 1.00 95.31 103 MET A N 1
ATOM 775 C CA . MET A 1 103 ? -12.011 9.122 14.539 1.00 95.31 103 MET A CA 1
ATOM 776 C C . MET A 1 103 ? -11.821 9.427 13.052 1.00 95.31 103 MET A C 1
ATOM 778 O O . MET A 1 103 ? -10.686 9.401 12.591 1.00 95.31 103 MET A O 1
ATOM 782 N N . ALA A 1 104 ? -12.886 9.757 12.320 1.00 95.75 104 ALA A N 1
ATOM 783 C CA . ALA A 1 104 ? -12.810 10.257 10.951 1.00 95.75 104 ALA A CA 1
ATOM 784 C C . ALA A 1 104 ? -12.866 11.795 10.863 1.00 95.75 104 ALA A C 1
ATOM 786 O O . ALA A 1 104 ? -12.629 12.351 9.794 1.00 95.75 104 ALA A O 1
ATOM 787 N N . ASP A 1 105 ? -13.178 12.487 11.963 1.00 94.19 105 ASP A N 1
ATOM 788 C CA . ASP A 1 105 ? -13.397 13.936 11.980 1.00 94.19 105 ASP A CA 1
ATOM 789 C C . ASP A 1 105 ? -12.073 14.709 11.791 1.00 94.19 105 ASP A C 1
ATOM 791 O O . ASP A 1 105 ? -11.171 14.578 12.627 1.00 94.19 105 ASP A O 1
ATOM 795 N N . PRO A 1 106 ? -11.943 15.560 10.750 1.00 92.38 106 PRO A N 1
ATOM 796 C CA . PRO A 1 106 ? -10.776 16.422 10.557 1.00 92.38 106 PRO A CA 1
ATOM 797 C C . PRO A 1 106 ? -10.450 17.329 11.752 1.00 92.38 106 PRO A C 1
ATOM 799 O O . PRO A 1 106 ? -9.286 17.680 11.955 1.00 92.38 106 PRO A O 1
ATOM 802 N N . ALA A 1 107 ? -11.453 17.722 12.544 1.00 92.75 107 ALA A N 1
ATOM 803 C CA . ALA A 1 107 ? -11.272 18.575 13.716 1.00 92.75 107 ALA A CA 1
ATOM 804 C C . ALA A 1 107 ? -10.733 17.811 14.938 1.00 92.75 107 ALA A C 1
ATOM 806 O O . ALA A 1 107 ? -10.180 18.425 15.856 1.00 92.75 107 ALA A O 1
ATOM 807 N N . ASN A 1 108 ? -10.861 16.481 14.961 1.00 93.31 108 ASN A N 1
ATOM 808 C CA . ASN A 1 108 ? -10.354 15.659 16.050 1.00 93.31 108 ASN A CA 1
ATOM 809 C C . ASN A 1 108 ? -8.833 15.477 15.927 1.00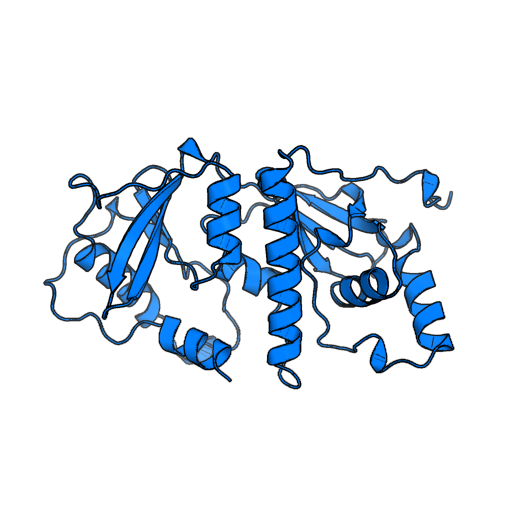 93.31 108 ASN A C 1
ATOM 811 O O . ASN A 1 108 ? -8.317 15.067 14.885 1.00 93.31 108 ASN A O 1
ATOM 815 N N . ARG A 1 109 ? -8.103 15.760 17.011 1.00 90.94 109 ARG A N 1
ATOM 816 C CA . ARG A 1 109 ? -6.642 15.598 17.080 1.00 90.94 109 ARG A CA 1
ATOM 817 C C . ARG A 1 109 ? -6.199 14.136 17.145 1.00 90.94 109 ARG A C 1
ATOM 819 O O . ARG A 1 109 ? -5.123 13.834 16.650 1.00 90.94 109 ARG A O 1
ATOM 826 N N . ASP A 1 110 ? -7.035 13.250 17.685 1.00 91.25 110 ASP A N 1
ATOM 827 C CA . ASP A 1 110 ? -6.738 11.817 17.847 1.00 91.25 110 ASP A CA 1
ATOM 828 C C . ASP A 1 110 ? -7.321 10.949 16.713 1.00 91.25 110 ASP A C 1
ATOM 830 O O . ASP A 1 110 ? -7.412 9.714 16.818 1.00 91.25 110 ASP A O 1
ATOM 834 N N . ARG A 1 111 ? -7.750 11.597 15.621 1.00 94.69 111 ARG A N 1
ATOM 835 C CA . ARG A 1 111 ? -8.326 10.938 14.444 1.00 94.69 111 ARG A CA 1
ATOM 836 C C . ARG A 1 111 ? -7.388 9.875 13.867 1.00 94.69 111 ARG A C 1
ATOM 838 O O . ARG A 1 111 ? -6.169 9.933 14.018 1.00 94.69 111 ARG A O 1
ATOM 845 N N . ALA A 1 112 ? -7.965 8.893 13.187 1.00 96.12 112 ALA A N 1
ATOM 846 C CA . ALA A 1 112 ? -7.204 8.043 12.286 1.00 96.12 112 ALA A CA 1
ATOM 847 C C . ALA A 1 112 ? -7.036 8.770 10.950 1.00 96.12 112 ALA A C 1
ATOM 849 O O . ALA A 1 112 ? -7.997 9.331 10.428 1.00 96.12 112 ALA A O 1
ATOM 850 N N . GLU A 1 113 ? -5.833 8.732 10.384 1.00 96.69 113 GLU A N 1
ATOM 851 C CA . GLU A 1 113 ? -5.557 9.275 9.053 1.00 96.69 113 GLU A CA 1
ATOM 852 C C . GLU A 1 113 ? -4.945 8.203 8.181 1.00 96.69 113 GLU A C 1
ATOM 854 O O . GLU A 1 113 ? -3.843 7.729 8.475 1.00 96.69 113 GLU A O 1
ATOM 859 N N . TYR A 1 114 ? -5.642 7.829 7.112 1.00 97.56 114 TYR A N 1
ATOM 860 C CA . TYR A 1 114 ? -5.210 6.773 6.205 1.00 97.56 114 TYR A CA 1
ATOM 861 C C . TYR A 1 114 ? -4.943 7.333 4.813 1.00 97.56 114 TYR A C 1
ATOM 863 O O . TYR A 1 114 ? -5.616 8.251 4.345 1.00 97.56 114 TYR A O 1
ATOM 871 N N . TRP A 1 115 ? -3.957 6.757 4.138 1.00 96.75 115 TRP A N 1
ATOM 872 C CA . TRP A 1 115 ? -3.673 7.037 2.739 1.00 96.75 115 TRP A CA 1
ATOM 873 C C . TRP A 1 115 ? -4.255 5.934 1.870 1.00 96.75 115 TRP A C 1
ATOM 875 O O . TRP A 1 115 ? -3.906 4.771 2.062 1.00 96.75 115 TRP A O 1
ATOM 885 N N . SER A 1 116 ? -5.130 6.281 0.931 1.00 97.06 116 SER A N 1
ATOM 886 C CA . SER A 1 116 ? -5.685 5.338 -0.038 1.00 97.06 116 SER A CA 1
ATOM 887 C C . SER A 1 116 ? -4.843 5.332 -1.306 1.00 97.06 116 SER A C 1
ATOM 889 O O . SER A 1 116 ? -4.703 6.359 -1.968 1.00 97.06 116 SER A O 1
ATOM 891 N N . ILE A 1 117 ? -4.307 4.168 -1.662 1.00 95.94 117 ILE A N 1
ATOM 892 C CA . ILE A 1 117 ? -3.708 3.913 -2.971 1.00 95.94 117 ILE A CA 1
ATOM 893 C C . ILE A 1 117 ? -4.813 3.293 -3.821 1.00 95.94 117 ILE A C 1
ATOM 895 O O . ILE A 1 117 ? -4.896 2.070 -3.949 1.00 95.94 117 ILE A O 1
ATOM 899 N N . VAL A 1 118 ? -5.708 4.147 -4.326 1.00 91.44 118 VAL A N 1
ATOM 900 C CA . VAL A 1 118 ? -7.006 3.750 -4.904 1.00 91.44 118 VAL A CA 1
ATOM 901 C C . VAL A 1 118 ? -6.850 2.620 -5.921 1.00 91.44 118 VAL A C 1
ATOM 903 O O . VAL A 1 118 ? -7.512 1.591 -5.806 1.00 91.44 118 VAL A O 1
ATOM 906 N N . ASN A 1 119 ? -5.900 2.768 -6.844 1.00 91.75 119 ASN A N 1
ATOM 907 C CA . ASN A 1 119 ? -5.665 1.822 -7.933 1.00 91.75 119 ASN A CA 1
ATOM 908 C C . ASN A 1 119 ? -5.181 0.437 -7.468 1.00 91.75 119 ASN A C 1
ATOM 910 O O . ASN A 1 119 ? -5.389 -0.550 -8.163 1.00 91.75 119 ASN A O 1
ATOM 914 N N . LEU A 1 120 ? -4.556 0.353 -6.289 1.00 96.38 120 LEU A N 1
ATOM 915 C CA . LEU A 1 120 ? -4.092 -0.907 -5.702 1.00 96.38 120 LEU A CA 1
ATOM 916 C C . LEU A 1 120 ? -5.057 -1.461 -4.647 1.00 96.38 120 LEU A C 1
ATOM 918 O O . LEU A 1 120 ? -4.774 -2.498 -4.055 1.00 96.38 120 LEU A O 1
ATOM 922 N N . GLY A 1 121 ? -6.171 -0.775 -4.371 1.00 94.94 121 GLY A N 1
ATOM 923 C CA . GLY A 1 121 ? -7.139 -1.188 -3.355 1.00 94.94 121 GLY A CA 1
ATOM 924 C C . GLY A 1 121 ? -6.559 -1.279 -1.942 1.00 94.94 121 GLY A C 1
ATOM 925 O O . GLY A 1 121 ? -7.023 -2.086 -1.140 1.00 94.94 121 GLY A O 1
ATOM 926 N N . LEU A 1 122 ? -5.530 -0.481 -1.647 1.00 96.50 122 LEU A N 1
ATOM 927 C CA . LEU A 1 122 ? -4.802 -0.499 -0.380 1.00 96.50 122 LEU A CA 1
ATOM 928 C C . LEU A 1 122 ? -5.019 0.782 0.412 1.00 96.50 122 LEU A C 1
ATOM 930 O O . LEU A 1 122 ? -5.077 1.879 -0.147 1.00 96.50 122 LEU A O 1
ATOM 934 N N . PHE A 1 123 ? -5.017 0.639 1.732 1.00 97.50 123 PHE A N 1
ATOM 935 C CA . PHE A 1 123 ? -4.971 1.751 2.667 1.00 97.50 123 PHE A CA 1
ATOM 936 C C . PHE A 1 123 ? -3.744 1.624 3.564 1.00 97.50 123 PHE A C 1
ATOM 938 O O . PHE A 1 123 ? -3.368 0.529 3.979 1.00 97.50 123 PHE A O 1
ATOM 945 N N . VAL A 1 124 ? -3.114 2.747 3.887 1.00 96.69 124 VAL A N 1
ATOM 946 C CA . VAL A 1 124 ? -1.908 2.789 4.718 1.00 96.69 124 VAL A CA 1
ATOM 947 C C . VAL A 1 124 ? -2.161 3.710 5.893 1.00 96.69 124 VAL A C 1
ATOM 949 O O . VAL A 1 124 ? -2.492 4.879 5.702 1.00 96.69 124 VAL A O 1
ATOM 952 N N . ALA A 1 125 ? -2.017 3.197 7.112 1.00 96.38 125 ALA A N 1
ATOM 953 C CA . ALA A 1 125 ? -2.238 4.001 8.300 1.00 96.38 125 ALA A CA 1
ATOM 954 C C . ALA A 1 125 ? -1.076 4.977 8.540 1.00 96.38 125 ALA A C 1
ATOM 956 O O . ALA A 1 125 ? 0.037 4.549 8.850 1.00 96.38 125 ALA A O 1
ATOM 957 N N . HIS A 1 126 ? -1.351 6.281 8.431 1.00 92.94 126 HIS A N 1
ATOM 958 C CA . HIS A 1 126 ? -0.445 7.354 8.846 1.00 92.94 126 HIS A CA 1
ATOM 959 C C . HIS A 1 126 ? -0.629 7.624 10.343 1.00 92.94 126 HIS A C 1
ATOM 961 O O . HIS A 1 126 ? 0.288 7.384 11.128 1.00 92.94 126 HIS A O 1
ATOM 967 N N . GLU A 1 127 ? -1.855 7.977 10.743 1.00 92.56 127 GLU A N 1
ATOM 968 C CA . GLU A 1 127 ? -2.257 8.131 12.143 1.00 92.56 127 GLU A CA 1
ATOM 969 C C . GLU A 1 127 ? -3.241 7.044 12.573 1.00 92.56 127 GLU A C 1
ATOM 971 O O . GLU A 1 127 ? -4.029 6.521 11.785 1.00 92.56 127 GLU A O 1
ATOM 976 N N . GLY A 1 128 ? -3.193 6.670 13.853 1.00 90.44 128 GLY A N 1
ATOM 977 C CA . GLY A 1 128 ? -4.072 5.635 14.401 1.00 90.44 128 GLY A CA 1
ATOM 978 C C . GLY A 1 128 ? -3.666 4.190 14.077 1.00 90.44 128 GLY A C 1
ATOM 979 O O . GLY A 1 128 ? -4.402 3.276 14.422 1.00 90.44 128 GLY A O 1
ATOM 980 N N . LYS A 1 129 ? -2.489 3.948 13.495 1.00 90.25 129 LYS A N 1
ATOM 981 C CA . LYS A 1 129 ? -1.942 2.626 13.106 1.00 90.25 129 LYS A CA 1
ATOM 982 C C . LYS A 1 129 ? -2.137 1.454 14.090 1.00 90.25 129 LYS A C 1
ATOM 984 O O . LYS A 1 129 ? -2.424 0.350 13.638 1.00 90.25 129 LYS A O 1
ATOM 989 N N . HIS A 1 130 ? -2.076 1.695 15.404 1.00 86.31 130 HIS A N 1
ATOM 990 C CA . HIS A 1 130 ? -2.279 0.674 16.452 1.00 86.31 130 HIS A CA 1
ATOM 991 C C . HIS A 1 130 ? -3.704 0.127 16.530 1.00 86.31 130 HIS A C 1
ATOM 993 O O . HIS A 1 130 ? -3.913 -1.012 16.943 1.00 86.31 130 HIS A O 1
ATOM 999 N N . ARG A 1 131 ? -4.696 0.921 16.118 1.00 89.62 131 ARG A N 1
ATOM 1000 C CA . ARG A 1 131 ? -6.100 0.507 16.182 1.00 89.62 131 ARG A CA 1
ATOM 1001 C C . ARG A 1 131 ? -6.461 -0.490 15.082 1.00 89.62 131 ARG A C 1
ATOM 1003 O O . ARG A 1 131 ? -7.421 -1.225 15.239 1.00 89.62 131 ARG A O 1
ATOM 1010 N N . VAL A 1 132 ? -5.662 -0.568 14.014 1.00 92.88 132 VAL A N 1
ATOM 1011 C CA . VAL A 1 132 ? -5.902 -1.477 12.884 1.00 92.88 132 VAL A CA 1
ATOM 1012 C C . VAL A 1 132 ? -5.895 -2.937 13.339 1.00 92.88 132 VAL A C 1
ATOM 1014 O O . VAL A 1 132 ? -6.861 -3.650 13.086 1.00 92.88 132 VAL A O 1
ATOM 1017 N N . ARG A 1 133 ? -4.841 -3.372 14.048 1.00 90.25 133 ARG A N 1
ATOM 1018 C CA . ARG A 1 133 ? -4.747 -4.744 14.577 1.00 90.25 133 ARG A CA 1
ATOM 1019 C C . ARG A 1 133 ? -5.831 -5.012 15.617 1.00 90.25 133 ARG A C 1
ATOM 1021 O O . ARG A 1 133 ? -6.517 -6.019 15.511 1.00 90.25 133 ARG A O 1
ATOM 1028 N N . LEU A 1 134 ? -6.033 -4.076 16.551 1.00 91.56 134 LEU A N 1
ATOM 1029 C CA . LEU A 1 134 ? -7.072 -4.171 17.582 1.00 91.56 134 LEU A CA 1
ATOM 1030 C C . LEU A 1 134 ? -8.463 -4.418 16.988 1.00 91.56 134 LEU A C 1
ATOM 1032 O O . LEU A 1 134 ? -9.150 -5.341 17.416 1.00 91.56 134 LEU A O 1
ATOM 1036 N N . LEU A 1 135 ? -8.871 -3.603 16.014 1.00 93.44 135 LEU A N 1
ATOM 1037 C CA . LEU A 1 135 ? -10.181 -3.711 15.374 1.00 93.44 135 LEU A CA 1
ATOM 1038 C C . LEU A 1 135 ? -10.290 -4.999 14.549 1.00 93.44 135 LEU A C 1
ATOM 1040 O O . LEU A 1 135 ? -11.271 -5.725 14.680 1.00 93.44 135 LEU A O 1
ATOM 1044 N N . ARG A 1 136 ? -9.252 -5.346 13.778 1.00 91.50 136 ARG A N 1
ATOM 1045 C CA . ARG A 1 136 ? -9.234 -6.576 12.974 1.00 91.50 136 ARG A CA 1
ATOM 1046 C C . ARG A 1 136 ? -9.369 -7.837 13.830 1.00 91.50 136 ARG A C 1
ATOM 1048 O O . ARG A 1 136 ? -10.206 -8.680 13.533 1.00 91.50 136 ARG A O 1
ATOM 1055 N N . GLU A 1 137 ? -8.579 -7.964 14.894 1.00 90.31 137 GLU A N 1
ATOM 1056 C CA . GLU A 1 137 ? -8.629 -9.127 15.795 1.00 90.31 137 GLU A CA 1
ATOM 1057 C C . GLU A 1 137 ? -9.918 -9.176 16.625 1.00 90.31 137 GLU A C 1
ATOM 1059 O O . GLU A 1 137 ? -10.354 -10.249 17.032 1.00 90.31 137 GLU A O 1
ATOM 1064 N N . SER A 1 138 ? -10.569 -8.026 16.826 1.00 90.81 138 SER A N 1
ATOM 1065 C CA . SER A 1 138 ? -11.897 -7.944 17.447 1.00 90.81 138 SER A CA 1
ATOM 1066 C C . SER A 1 138 ? -13.047 -8.281 16.482 1.00 90.81 138 SER A C 1
ATOM 1068 O O . SER A 1 138 ? -14.209 -8.258 16.894 1.00 90.81 138 SER A O 1
ATOM 1070 N N . GLY A 1 139 ? -12.744 -8.586 15.214 1.00 92.31 139 GLY A N 1
ATOM 1071 C CA . GLY A 1 139 ? -13.726 -8.912 14.178 1.00 92.31 139 GLY A CA 1
ATOM 1072 C C . GLY A 1 139 ? -14.419 -7.699 13.550 1.00 92.31 139 GLY A C 1
ATOM 1073 O O . GLY A 1 139 ? -15.428 -7.866 12.868 1.00 92.31 139 GLY A O 1
ATOM 1074 N N . ASP A 1 140 ? -13.911 -6.482 13.764 1.00 95.25 140 ASP A N 1
ATOM 1075 C CA . ASP A 1 140 ? -14.477 -5.277 13.161 1.00 95.25 140 ASP A CA 1
ATOM 1076 C C . ASP A 1 140 ? -14.025 -5.136 11.703 1.00 95.25 140 ASP A C 1
ATOM 1078 O O . ASP A 1 140 ? -12.839 -4.976 11.390 1.00 95.25 140 ASP A O 1
ATOM 1082 N N . ALA A 1 141 ? -14.999 -5.167 10.796 1.00 94.44 141 ALA A N 1
ATOM 1083 C CA . ALA A 1 141 ? -14.750 -5.091 9.360 1.00 94.44 141 ALA A CA 1
ATOM 1084 C C . ALA A 1 141 ? -14.393 -3.676 8.880 1.00 94.44 141 ALA A C 1
ATOM 1086 O O . ALA A 1 141 ? -13.729 -3.535 7.858 1.00 94.44 141 ALA A O 1
ATOM 1087 N N . LEU A 1 142 ? -14.822 -2.631 9.594 1.00 96.00 142 LEU A N 1
ATOM 1088 C CA . LEU A 1 142 ? -14.730 -1.242 9.148 1.00 96.00 142 LEU A CA 1
ATOM 1089 C C . LEU A 1 142 ? -14.075 -0.351 10.204 1.00 96.00 142 LEU A C 1
ATOM 1091 O O . LEU A 1 142 ? -14.362 -0.462 11.394 1.00 96.00 142 LEU A O 1
ATOM 1095 N N . ILE A 1 143 ? -13.219 0.563 9.748 1.00 96.19 143 ILE A N 1
ATOM 1096 C CA . ILE A 1 143 ? -12.487 1.506 10.595 1.00 96.19 143 ILE A CA 1
ATOM 1097 C C . ILE A 1 143 ? -12.826 2.943 10.181 1.00 96.19 143 ILE A C 1
ATOM 1099 O O . ILE A 1 143 ? -12.568 3.299 9.029 1.00 96.19 143 ILE A O 1
ATOM 1103 N N . PRO A 1 144 ? -13.348 3.793 11.082 1.00 97.00 144 PRO A N 1
ATOM 1104 C CA . PRO A 1 144 ? -13.510 5.214 10.797 1.00 97.00 144 PRO A CA 1
ATOM 1105 C C . PRO A 1 144 ? -12.150 5.909 10.690 1.00 97.00 144 PRO A C 1
ATOM 1107 O O . PRO A 1 144 ? -11.329 5.823 11.607 1.00 97.00 144 PRO A O 1
ATOM 1110 N N . ALA A 1 145 ? -11.920 6.614 9.584 1.00 97.62 145 ALA A N 1
ATOM 1111 C CA . ALA A 1 145 ? -10.700 7.376 9.345 1.00 97.62 145 ALA A CA 1
ATOM 1112 C C . ALA A 1 145 ? -10.940 8.572 8.416 1.00 97.62 145 ALA A C 1
ATOM 1114 O O . ALA A 1 145 ? -11.871 8.596 7.610 1.00 97.62 145 ALA A O 1
ATOM 1115 N N . LEU A 1 146 ? -10.054 9.560 8.514 1.00 97.62 146 LEU A N 1
ATOM 1116 C CA . LEU A 1 146 ? -9.880 10.593 7.507 1.00 97.62 146 LEU A CA 1
ATOM 1117 C C . LEU A 1 146 ? -8.974 10.039 6.400 1.00 97.62 146 LEU A C 1
ATOM 1119 O O . LEU A 1 146 ? -7.796 9.764 6.631 1.00 97.62 146 LEU A O 1
ATOM 1123 N N . VAL A 1 147 ? -9.517 9.850 5.202 1.00 97.69 147 VAL A N 1
ATOM 1124 C CA . VAL A 1 147 ? -8.832 9.170 4.099 1.00 97.69 147 VAL A CA 1
ATOM 1125 C C . VAL A 1 147 ? -8.366 10.174 3.061 1.00 97.69 147 VAL A C 1
ATOM 1127 O O . VAL A 1 147 ? -9.179 10.879 2.471 1.00 97.69 147 VAL A O 1
ATOM 1130 N N . SER A 1 148 ? -7.060 10.218 2.822 1.00 96.75 148 SER A N 1
ATOM 1131 C CA . SER A 1 148 ? -6.448 11.029 1.766 1.00 96.75 148 SER A CA 1
ATOM 1132 C C . SER A 1 148 ? -5.984 10.133 0.626 1.00 96.75 148 SER A C 1
ATOM 1134 O O . SER A 1 148 ? -5.380 9.089 0.860 1.00 96.75 148 SER A O 1
ATOM 1136 N N . GLU A 1 149 ? -6.258 10.517 -0.613 1.00 95.44 149 GLU A N 1
ATOM 1137 C CA . GLU A 1 149 ? -5.850 9.735 -1.783 1.00 95.44 149 GLU A CA 1
ATOM 1138 C C . GLU A 1 149 ? -4.373 9.991 -2.119 1.00 95.44 149 GLU A C 1
ATOM 1140 O O . GLU A 1 149 ? -3.897 11.127 -2.058 1.00 95.44 149 GLU A O 1
ATOM 1145 N N . ILE A 1 150 ? -3.649 8.933 -2.485 1.00 93.06 150 ILE A N 1
ATOM 1146 C CA . ILE A 1 150 ? -2.301 8.998 -3.053 1.00 93.06 150 ILE A CA 1
ATOM 1147 C C . ILE A 1 150 ? -2.347 8.415 -4.459 1.00 93.06 150 ILE A C 1
ATOM 1149 O O . ILE A 1 150 ? -2.810 7.293 -4.673 1.00 93.06 150 ILE A O 1
ATOM 1153 N N . GLY A 1 151 ? -1.826 9.182 -5.415 1.00 89.56 151 GLY A N 1
ATOM 1154 C CA . GLY A 1 151 ? -1.741 8.755 -6.806 1.00 89.56 151 GLY A CA 1
ATOM 1155 C C . GLY A 1 151 ? -0.833 7.536 -6.994 1.00 89.56 151 GLY A C 1
ATOM 1156 O O . GLY A 1 151 ? 0.226 7.416 -6.369 1.00 89.56 151 GLY A O 1
ATOM 1157 N N . TYR A 1 152 ? -1.228 6.660 -7.913 1.00 94.94 152 TYR A N 1
ATOM 1158 C CA . TYR A 1 152 ? -0.412 5.550 -8.391 1.00 94.94 152 TYR A CA 1
ATOM 1159 C C . TYR A 1 152 ? -0.453 5.505 -9.922 1.00 94.94 152 TYR A C 1
ATOM 1161 O O . TYR A 1 152 ? -1.519 5.771 -10.484 1.00 94.94 152 TYR A O 1
ATOM 116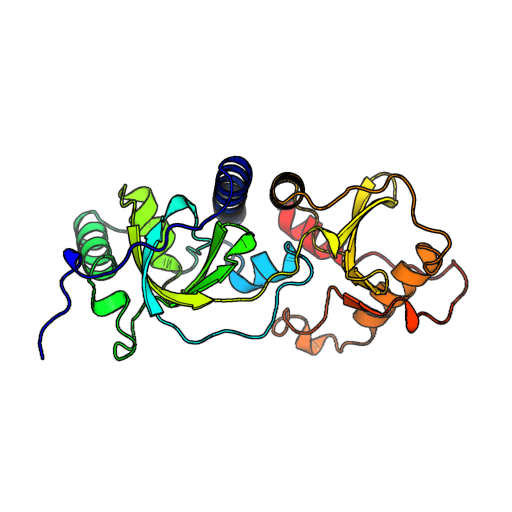9 N N . PRO A 1 153 ? 0.657 5.207 -10.622 1.00 95.25 153 PRO A N 1
ATOM 1170 C CA . PRO A 1 153 ? 0.645 5.182 -12.078 1.00 95.25 153 PRO A CA 1
ATOM 1171 C C . PRO A 1 153 ? -0.314 4.126 -12.641 1.00 95.25 153 PRO A C 1
ATOM 1173 O O . PRO A 1 153 ? -0.562 3.086 -12.028 1.00 95.25 153 PRO A O 1
ATOM 1176 N N . ASP A 1 154 ? -0.828 4.401 -13.838 1.00 95.56 154 ASP A N 1
ATOM 1177 C CA . ASP A 1 154 ? -1.512 3.407 -14.665 1.00 95.56 154 ASP A CA 1
ATOM 1178 C C . ASP A 1 154 ? -0.571 2.218 -14.946 1.00 95.56 154 ASP A C 1
ATOM 1180 O O . ASP A 1 154 ? 0.627 2.445 -15.164 1.00 95.56 154 ASP A O 1
ATOM 1184 N N . PRO A 1 155 ? -1.060 0.965 -14.942 1.00 96.56 155 PRO A N 1
ATOM 1185 C CA . PRO A 1 155 ? -0.189 -0.193 -15.100 1.00 96.56 155 PRO A CA 1
ATOM 1186 C C . PRO A 1 155 ? 0.527 -0.229 -16.451 1.00 96.56 155 PRO A C 1
ATOM 1188 O O . PRO A 1 155 ? 1.667 -0.684 -16.502 1.00 96.56 155 PRO A O 1
ATOM 1191 N N . SER A 1 156 ? -0.065 0.321 -17.519 1.00 95.88 156 SER A N 1
ATOM 1192 C CA . SER A 1 156 ? 0.558 0.374 -18.852 1.00 95.88 156 SER A CA 1
ATOM 1193 C C . SER A 1 156 ? 1.819 1.240 -18.900 1.00 95.88 156 SER A C 1
ATOM 1195 O O . SER A 1 156 ? 2.657 1.077 -19.787 1.00 95.88 156 SER A O 1
ATOM 1197 N N . ARG A 1 157 ? 1.984 2.145 -17.928 1.00 96.12 157 ARG A N 1
ATOM 1198 C CA . ARG A 1 157 ? 3.174 2.992 -17.785 1.00 96.12 157 ARG A CA 1
ATOM 1199 C C . ARG A 1 157 ? 4.317 2.289 -17.066 1.00 96.12 157 ARG A C 1
ATOM 1201 O O . ARG A 1 157 ? 5.441 2.790 -17.083 1.00 96.12 157 ARG A O 1
ATOM 1208 N N . ILE A 1 158 ? 4.041 1.167 -16.406 1.00 96.25 158 ILE A N 1
ATOM 1209 C CA . ILE A 1 158 ? 5.010 0.420 -15.612 1.00 96.25 158 ILE A CA 1
ATOM 1210 C C . ILE A 1 158 ? 5.402 -0.841 -16.383 1.00 96.25 158 ILE A C 1
ATOM 1212 O O . ILE A 1 158 ? 4.563 -1.572 -16.886 1.00 96.25 158 ILE A O 1
ATOM 1216 N N . SER A 1 159 ? 6.693 -1.143 -16.453 1.00 95.31 159 SER A N 1
ATOM 1217 C CA . SER A 1 159 ? 7.197 -2.423 -16.960 1.00 95.31 159 SER A CA 1
ATOM 1218 C C . SER A 1 159 ? 7.991 -3.144 -15.882 1.00 95.31 159 SER A C 1
ATOM 1220 O O . SER A 1 159 ? 8.785 -2.516 -15.181 1.00 95.31 159 SER A O 1
ATOM 1222 N N . ARG A 1 160 ? 7.795 -4.459 -15.756 1.00 94.50 160 ARG A N 1
ATOM 1223 C CA . ARG A 1 160 ? 8.570 -5.328 -14.861 1.00 94.50 160 ARG A CA 1
ATOM 1224 C C . ARG A 1 160 ? 9.610 -6.095 -15.650 1.00 94.50 160 ARG A C 1
ATOM 1226 O O . ARG A 1 160 ? 9.296 -6.657 -16.692 1.00 94.50 160 ARG A O 1
ATOM 1233 N N . TYR A 1 161 ? 10.817 -6.175 -15.112 1.00 92.56 161 TYR A N 1
ATOM 1234 C CA . TYR A 1 161 ? 11.921 -6.933 -15.688 1.00 92.56 161 TYR A CA 1
ATOM 1235 C C . TYR A 1 161 ? 12.485 -7.877 -14.642 1.00 92.56 161 TYR A C 1
ATOM 1237 O O . TYR A 1 161 ? 12.768 -7.463 -13.517 1.00 92.56 161 TYR A O 1
ATOM 1245 N N . ALA A 1 162 ? 12.670 -9.141 -15.009 1.00 89.00 162 ALA A N 1
ATOM 1246 C CA . ALA A 1 162 ? 13.372 -10.101 -14.174 1.00 89.00 162 ALA A CA 1
ATOM 1247 C C . ALA A 1 162 ? 14.829 -10.218 -14.627 1.00 89.00 162 ALA A C 1
ATOM 1249 O O . ALA A 1 162 ? 15.094 -10.450 -15.801 1.00 89.00 162 ALA A O 1
ATOM 1250 N N . ALA A 1 163 ? 15.773 -10.123 -13.693 1.00 85.00 163 ALA A N 1
ATOM 1251 C CA . ALA A 1 163 ? 17.165 -10.484 -13.946 1.00 85.00 163 ALA A CA 1
ATOM 1252 C C . ALA A 1 163 ? 17.737 -11.290 -12.780 1.00 85.00 163 ALA A C 1
ATOM 1254 O O . ALA A 1 163 ? 17.269 -11.185 -11.645 1.00 85.00 163 ALA A O 1
ATOM 1255 N N . TYR A 1 164 ? 18.758 -12.098 -13.053 1.00 81.31 164 TYR A N 1
ATOM 1256 C CA . TYR A 1 164 ? 19.468 -12.840 -12.017 1.00 81.31 164 TYR A CA 1
ATOM 1257 C C . TYR A 1 164 ? 20.637 -12.009 -11.490 1.00 81.31 164 TYR A C 1
ATOM 1259 O O . TYR A 1 164 ? 21.570 -11.698 -12.225 1.00 81.31 164 TYR A O 1
ATOM 1267 N N . LEU A 1 165 ? 20.589 -11.661 -10.204 1.00 75.06 165 LEU A N 1
ATOM 1268 C CA . LEU A 1 165 ? 21.699 -11.050 -9.478 1.00 75.06 165 LEU A CA 1
ATOM 1269 C C . LEU A 1 165 ? 22.212 -12.038 -8.434 1.00 75.06 165 LEU A C 1
ATOM 1271 O O . LEU A 1 165 ? 21.471 -12.385 -7.515 1.00 75.06 165 LEU A O 1
ATOM 1275 N N . ALA A 1 166 ? 23.472 -12.470 -8.560 1.00 74.62 166 ALA A N 1
ATOM 1276 C CA . ALA A 1 166 ? 24.090 -13.457 -7.663 1.00 74.62 166 ALA A CA 1
ATOM 1277 C C . ALA A 1 166 ? 23.170 -14.675 -7.419 1.00 74.62 166 ALA A C 1
ATOM 1279 O O . ALA A 1 166 ? 22.812 -14.980 -6.280 1.00 74.62 166 ALA A O 1
ATOM 1280 N N . ASP A 1 167 ? 22.718 -15.287 -8.519 1.00 76.62 167 ASP A N 1
ATOM 1281 C CA . ASP A 1 167 ? 21.835 -16.464 -8.563 1.00 76.62 167 ASP A CA 1
ATOM 1282 C C . ASP A 1 167 ? 20.431 -16.269 -7.970 1.00 76.62 167 ASP A C 1
ATOM 1284 O O . ASP A 1 167 ? 19.680 -17.226 -7.785 1.00 76.62 167 ASP A O 1
ATOM 1288 N N . ARG A 1 168 ? 20.024 -15.021 -7.710 1.00 76.12 168 ARG A N 1
ATOM 1289 C CA . ARG A 1 168 ? 18.663 -14.689 -7.279 1.00 76.12 168 ARG A CA 1
ATOM 1290 C C . ARG A 1 168 ? 17.917 -13.926 -8.350 1.00 76.12 168 ARG A C 1
ATOM 1292 O O . ARG A 1 168 ? 18.352 -12.858 -8.788 1.00 76.12 168 ARG A O 1
ATOM 1299 N N . ARG A 1 169 ? 16.740 -14.437 -8.707 1.00 82.50 169 ARG A N 1
ATOM 1300 C CA . ARG A 1 169 ? 15.781 -13.701 -9.525 1.00 82.50 169 ARG A CA 1
ATOM 1301 C C . ARG A 1 169 ? 15.367 -12.433 -8.780 1.00 82.50 169 ARG A C 1
ATOM 1303 O O . ARG A 1 169 ? 14.847 -12.496 -7.672 1.00 82.50 169 ARG A O 1
ATOM 1310 N N . THR A 1 170 ? 15.624 -11.292 -9.399 1.00 83.75 170 THR A N 1
ATOM 1311 C CA . THR A 1 170 ? 15.330 -9.956 -8.886 1.00 83.75 170 THR A CA 1
ATOM 1312 C C . THR A 1 170 ? 14.416 -9.247 -9.872 1.00 83.75 170 THR A C 1
ATOM 1314 O O . THR A 1 170 ? 14.632 -9.338 -11.081 1.00 83.75 170 THR A O 1
ATOM 1317 N N . LEU A 1 171 ? 13.395 -8.562 -9.358 1.00 88.19 171 LEU A N 1
ATOM 1318 C CA . LEU A 1 171 ? 12.488 -7.754 -10.165 1.00 88.19 171 LEU A CA 1
ATOM 1319 C C . LEU A 1 171 ? 12.895 -6.282 -10.118 1.00 88.19 171 LEU A C 1
ATOM 1321 O O . LEU A 1 171 ? 13.114 -5.717 -9.045 1.00 88.19 171 LEU A O 1
ATOM 1325 N N . PHE A 1 172 ? 12.945 -5.677 -11.298 1.00 90.50 172 PHE A N 1
ATOM 1326 C CA . PHE A 1 172 ? 13.096 -4.245 -11.513 1.00 90.50 172 PHE A CA 1
ATOM 1327 C C . PHE A 1 172 ? 11.825 -3.708 -12.139 1.00 90.50 172 PHE A C 1
ATOM 1329 O O . PHE A 1 172 ? 11.160 -4.397 -12.913 1.00 90.50 172 PHE A O 1
ATOM 1336 N N . TYR A 1 173 ? 11.514 -2.462 -11.823 1.00 93.56 173 TYR A N 1
ATOM 1337 C CA . TYR A 1 173 ? 10.342 -1.780 -12.338 1.00 93.56 173 TYR A CA 1
ATOM 1338 C C . TYR A 1 173 ? 10.812 -0.546 -13.087 1.00 93.56 173 TYR A C 1
ATOM 1340 O O . TYR A 1 173 ? 11.705 0.146 -12.610 1.00 93.56 173 TYR A O 1
ATOM 1348 N N . VAL A 1 174 ? 10.240 -0.256 -14.248 1.00 94.62 174 VAL A N 1
ATOM 1349 C CA . VAL A 1 174 ? 10.547 0.962 -15.004 1.00 94.62 174 VAL A CA 1
ATOM 1350 C C . VAL A 1 174 ? 9.253 1.697 -15.300 1.00 94.62 174 VAL A C 1
ATOM 1352 O O . VAL A 1 174 ? 8.325 1.099 -15.834 1.00 94.62 174 VAL A O 1
ATOM 1355 N N . LEU A 1 175 ? 9.200 2.980 -14.956 1.00 95.12 175 LEU A N 1
ATOM 1356 C CA . LEU A 1 175 ? 8.091 3.878 -15.258 1.00 95.12 175 LEU A CA 1
ATOM 1357 C C . LEU A 1 175 ? 8.436 4.724 -16.489 1.00 95.12 175 LEU A C 1
ATOM 1359 O O . LEU A 1 175 ? 9.504 5.344 -16.539 1.00 95.12 175 LEU A O 1
ATOM 1363 N N . ASP A 1 176 ? 7.532 4.737 -17.469 1.00 94.19 176 ASP A N 1
ATOM 1364 C CA . ASP A 1 176 ? 7.617 5.497 -18.728 1.00 94.19 176 ASP A CA 1
ATOM 1365 C C . ASP A 1 176 ? 8.929 5.284 -19.505 1.00 94.19 176 ASP A C 1
ATOM 1367 O O . ASP A 1 176 ? 9.449 6.200 -20.140 1.00 94.19 176 ASP A O 1
ATOM 1371 N N . GLY A 1 177 ? 9.522 4.090 -19.400 1.00 92.00 177 GLY A N 1
ATOM 1372 C CA . GLY A 1 177 ? 10.809 3.787 -20.036 1.00 92.00 177 GLY A CA 1
ATOM 1373 C C . GLY A 1 177 ? 11.975 4.652 -19.538 1.00 92.00 177 GLY A C 1
ATOM 1374 O O . GLY A 1 177 ? 12.980 4.762 -20.229 1.00 92.00 177 GLY A O 1
ATOM 1375 N N . ARG A 1 178 ? 11.851 5.291 -18.369 1.00 91.75 178 ARG A N 1
ATOM 1376 C CA . ARG A 1 178 ? 12.842 6.253 -17.871 1.00 91.75 178 ARG A CA 1
ATOM 1377 C C . ARG A 1 178 ? 13.220 6.028 -16.420 1.00 91.75 178 ARG A C 1
ATOM 1379 O O . ARG A 1 178 ? 14.398 6.002 -16.097 1.00 91.75 178 ARG A O 1
ATOM 1386 N N . TRP A 1 179 ? 12.248 5.896 -15.528 1.00 91.81 179 TRP A N 1
ATOM 1387 C CA . TRP A 1 179 ? 12.537 5.854 -14.097 1.00 91.81 179 TRP A CA 1
ATOM 1388 C C . TRP A 1 179 ? 12.619 4.412 -13.631 1.00 91.81 179 TRP A C 1
ATOM 1390 O O . TRP A 1 179 ? 11.604 3.725 -13.609 1.00 91.81 179 TRP A O 1
ATOM 1400 N N . MET A 1 180 ? 13.805 3.943 -13.251 1.00 91.75 180 MET A N 1
ATOM 1401 C CA . MET A 1 180 ? 13.976 2.599 -12.702 1.00 91.75 180 MET A CA 1
ATOM 1402 C C . MET A 1 180 ? 13.756 2.601 -11.196 1.00 91.75 180 MET A C 1
ATOM 1404 O O . MET A 1 180 ? 14.376 3.388 -10.485 1.00 91.75 180 MET A O 1
ATOM 1408 N N . SER A 1 181 ? 12.953 1.659 -10.709 1.00 89.81 181 SER A N 1
ATOM 1409 C CA . SER A 1 181 ? 12.826 1.321 -9.303 1.00 89.81 181 SER A CA 1
ATOM 1410 C C . SER A 1 181 ? 13.284 -0.096 -8.996 1.00 89.81 181 SER A C 1
ATOM 1412 O O . SER A 1 181 ? 12.989 -1.043 -9.727 1.00 89.81 181 SER A O 1
ATOM 1414 N N . TRP A 1 182 ? 13.996 -0.229 -7.879 1.00 86.69 182 TRP A N 1
ATOM 1415 C CA . TRP A 1 182 ? 14.448 -1.499 -7.325 1.00 86.69 182 TRP A CA 1
ATOM 1416 C C . TRP A 1 182 ? 13.987 -1.604 -5.862 1.00 86.69 182 TRP A C 1
ATOM 1418 O O . TRP A 1 182 ? 14.753 -1.274 -4.956 1.00 86.69 182 TRP A O 1
ATOM 1428 N N . PRO A 1 183 ? 12.715 -1.971 -5.619 1.00 83.38 183 PRO A N 1
ATOM 1429 C CA . PRO A 1 183 ? 12.170 -2.096 -4.271 1.00 83.38 183 PRO A CA 1
ATOM 1430 C C . PRO A 1 183 ? 12.724 -3.329 -3.541 1.00 83.38 183 PRO A C 1
ATOM 1432 O O . PRO A 1 183 ? 13.334 -4.221 -4.140 1.00 83.38 183 PRO A O 1
ATOM 1435 N N . ALA A 1 184 ? 12.488 -3.393 -2.230 1.00 80.75 184 ALA A N 1
ATOM 1436 C CA . ALA A 1 184 ? 12.799 -4.568 -1.430 1.00 80.75 184 ALA A CA 1
ATOM 1437 C C . ALA A 1 184 ? 12.026 -5.798 -1.957 1.00 80.75 184 ALA A C 1
ATOM 1439 O O . ALA A 1 184 ? 10.839 -5.677 -2.280 1.00 80.75 184 ALA A O 1
ATOM 1440 N N . PRO A 1 185 ? 12.661 -6.984 -2.040 1.00 79.75 185 PRO A N 1
ATOM 1441 C CA . PRO A 1 185 ? 11.986 -8.191 -2.506 1.00 79.75 185 PRO A CA 1
ATOM 1442 C C . PRO A 1 185 ? 10.769 -8.530 -1.636 1.00 79.75 185 PRO A C 1
ATOM 1444 O O . PRO A 1 185 ? 10.901 -8.767 -0.436 1.00 79.75 185 PRO A O 1
ATOM 1447 N N . CYS A 1 186 ? 9.587 -8.559 -2.248 1.00 85.38 186 CYS A N 1
ATOM 1448 C CA . CYS A 1 186 ? 8.334 -8.916 -1.594 1.00 85.38 186 CYS A CA 1
ATOM 1449 C C . CYS A 1 186 ? 7.409 -9.613 -2.599 1.00 85.38 186 CYS A C 1
ATOM 1451 O O . CYS A 1 186 ? 6.876 -8.985 -3.520 1.00 85.38 186 CYS A O 1
ATOM 1453 N N . ASP A 1 187 ? 7.202 -10.917 -2.417 1.00 89.12 187 ASP A N 1
ATOM 1454 C CA . ASP A 1 187 ? 6.357 -11.715 -3.313 1.00 89.12 187 ASP A CA 1
ATOM 1455 C C . ASP A 1 187 ? 4.901 -11.236 -3.288 1.00 89.12 187 ASP A C 1
ATOM 1457 O O . ASP A 1 187 ? 4.251 -11.180 -4.328 1.00 89.12 187 ASP A O 1
ATOM 1461 N N . ALA A 1 188 ? 4.410 -10.784 -2.127 1.00 92.88 188 ALA A N 1
ATOM 1462 C CA . ALA A 1 188 ? 3.063 -10.234 -2.002 1.00 92.88 188 ALA A CA 1
ATOM 1463 C C . ALA A 1 188 ? 2.861 -8.970 -2.858 1.00 92.88 188 ALA A C 1
ATOM 1465 O O . ALA A 1 188 ? 1.804 -8.815 -3.467 1.00 92.88 188 ALA A O 1
ATOM 1466 N N . VAL A 1 189 ? 3.875 -8.099 -2.972 1.00 93.44 189 VAL A N 1
ATOM 1467 C CA . VAL A 1 189 ? 3.810 -6.961 -3.904 1.00 93.44 189 VAL A CA 1
ATOM 1468 C C . VAL A 1 189 ? 3.902 -7.420 -5.350 1.00 93.44 189 VAL A C 1
ATOM 1470 O O . VAL A 1 189 ? 3.181 -6.895 -6.192 1.00 93.44 189 VAL A O 1
ATOM 1473 N N . SER A 1 190 ? 4.740 -8.411 -5.651 1.00 91.56 190 SER A N 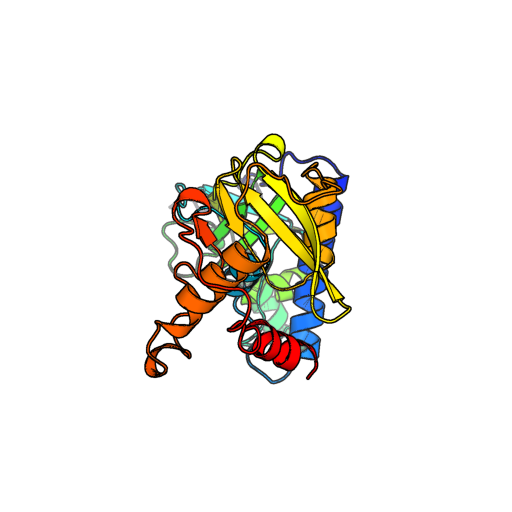1
ATOM 1474 C CA . SER A 1 190 ? 4.837 -8.946 -7.014 1.00 91.56 190 SER A CA 1
ATOM 1475 C C . SER A 1 190 ? 3.476 -9.467 -7.489 1.00 91.56 190 SER A C 1
ATOM 1477 O O . SER A 1 190 ? 3.015 -9.050 -8.548 1.00 91.56 190 SER A O 1
ATOM 1479 N N . CYS A 1 191 ? 2.781 -10.246 -6.649 1.00 94.38 191 CYS A N 1
ATOM 1480 C CA . CYS A 1 191 ? 1.417 -10.713 -6.908 1.00 94.38 191 CYS A CA 1
ATOM 1481 C C . CYS A 1 191 ? 0.391 -9.575 -7.012 1.00 94.38 191 CYS A C 1
ATOM 1483 O O . CYS A 1 191 ? -0.549 -9.669 -7.797 1.00 94.38 191 CYS A O 1
ATOM 1485 N N . LEU A 1 192 ? 0.538 -8.510 -6.218 1.00 96.88 192 LEU A N 1
ATOM 1486 C CA . LEU A 1 192 ? -0.328 -7.336 -6.315 1.00 96.88 192 LEU A CA 1
ATOM 1487 C C . LEU A 1 192 ? -0.160 -6.623 -7.656 1.00 96.88 192 LEU A C 1
ATOM 1489 O O . LEU A 1 192 ? -1.152 -6.275 -8.286 1.00 96.88 192 LEU A O 1
ATOM 1493 N N . LEU A 1 193 ? 1.079 -6.436 -8.107 1.00 96.31 193 LEU A N 1
ATOM 1494 C CA . LEU A 1 193 ? 1.365 -5.781 -9.380 1.00 96.31 193 LEU A CA 1
ATOM 1495 C C . LEU A 1 193 ? 1.023 -6.674 -10.581 1.00 96.31 193 LEU A C 1
ATOM 1497 O O . LEU A 1 193 ? 0.627 -6.144 -11.612 1.00 96.31 193 LEU A O 1
ATOM 1501 N N . ASP A 1 194 ? 1.106 -8.004 -10.441 1.00 95.62 194 ASP A N 1
ATOM 1502 C CA . ASP A 1 194 ? 0.519 -8.955 -11.398 1.00 95.62 194 ASP A CA 1
ATOM 1503 C C . ASP A 1 194 ? -0.995 -8.745 -11.524 1.00 95.62 194 ASP A C 1
ATOM 1505 O O . ASP A 1 194 ? -1.506 -8.598 -12.627 1.00 95.62 194 ASP A O 1
ATOM 1509 N N . ALA A 1 195 ? -1.716 -8.710 -10.397 1.00 97.00 195 ALA A N 1
ATOM 1510 C CA . ALA A 1 195 ? -3.171 -8.545 -10.387 1.00 97.00 195 ALA A CA 1
ATOM 1511 C C . ALA A 1 195 ? -3.627 -7.160 -10.875 1.00 97.00 195 ALA A C 1
ATOM 1513 O O . ALA A 1 195 ? -4.747 -7.020 -11.363 1.00 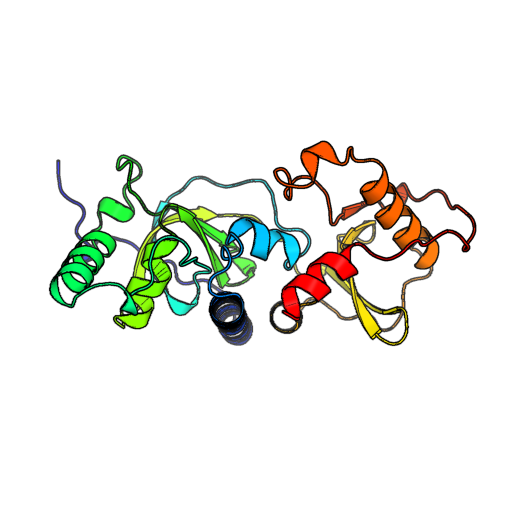97.00 195 ALA A O 1
ATOM 1514 N N . TYR A 1 196 ? -2.763 -6.151 -10.721 1.00 97.12 196 TYR A N 1
ATOM 1515 C CA . TYR A 1 196 ? -2.934 -4.797 -11.248 1.00 97.12 196 TYR A CA 1
ATOM 1516 C C . TYR A 1 196 ? -2.529 -4.679 -12.732 1.00 97.12 196 TYR A C 1
ATOM 1518 O O . TYR A 1 196 ? -2.447 -3.575 -13.250 1.00 97.12 196 TYR A O 1
ATOM 1526 N N . ASP A 1 197 ? -2.268 -5.793 -13.423 1.00 97.12 197 ASP A N 1
ATOM 1527 C CA . ASP A 1 197 ? -1.956 -5.854 -14.857 1.00 97.12 197 ASP A CA 1
ATOM 1528 C C . ASP A 1 197 ? -0.654 -5.150 -15.272 1.00 97.12 197 ASP A C 1
ATOM 1530 O O . ASP A 1 197 ? -0.468 -4.784 -16.435 1.00 97.12 197 ASP A O 1
ATOM 1534 N N . VAL A 1 198 ? 0.304 -4.990 -14.354 1.00 96.62 198 VAL A N 1
ATOM 1535 C CA . VAL A 1 198 ? 1.629 -4.485 -14.728 1.00 96.62 198 VAL A CA 1
ATOM 1536 C C . VAL A 1 198 ? 2.333 -5.546 -15.584 1.00 96.62 198 VAL A C 1
ATOM 1538 O O . VAL A 1 198 ? 2.585 -6.642 -15.089 1.00 96.62 198 VAL A O 1
ATOM 1541 N N . PRO A 1 199 ? 2.736 -5.279 -16.834 1.00 93.69 199 PRO A N 1
ATOM 1542 C CA . PRO A 1 199 ? 3.355 -6.291 -17.687 1.00 93.69 199 PRO A CA 1
ATOM 1543 C C . PRO A 1 199 ? 4.718 -6.759 -17.157 1.00 93.69 199 PRO A C 1
ATOM 1545 O O . PRO A 1 199 ? 5.523 -5.961 -16.671 1.00 93.69 199 PRO A O 1
ATOM 1548 N N . LEU A 1 200 ? 4.988 -8.062 -17.281 1.00 92.75 200 LEU A N 1
ATOM 1549 C CA . LEU A 1 200 ? 6.322 -8.644 -17.121 1.00 92.75 200 LEU A CA 1
ATOM 1550 C C . LEU A 1 200 ? 6.952 -8.819 -18.503 1.00 92.75 200 LEU A C 1
ATOM 1552 O O . LEU A 1 200 ? 6.479 -9.615 -19.311 1.00 92.75 200 LEU A O 1
ATOM 1556 N N . ALA A 1 201 ? 8.021 -8.078 -18.763 1.00 87.75 201 ALA A N 1
ATOM 1557 C CA . ALA A 1 201 ? 8.834 -8.233 -19.955 1.00 87.75 201 ALA A CA 1
ATOM 1558 C C . ALA A 1 201 ? 9.887 -9.329 -19.745 1.00 87.75 201 ALA A C 1
ATOM 1560 O O . ALA A 1 201 ? 10.458 -9.472 -18.659 1.00 87.75 201 ALA A O 1
ATOM 1561 N N . ASN A 1 202 ? 10.143 -10.094 -20.808 1.00 76.81 202 ASN A N 1
ATOM 1562 C CA . ASN A 1 202 ? 11.092 -11.207 -20.779 1.00 76.81 202 ASN A CA 1
ATOM 1563 C C . ASN A 1 202 ? 12.548 -10.728 -20.772 1.00 76.81 202 ASN A C 1
ATOM 1565 O O . ASN A 1 202 ? 13.377 -11.337 -20.103 1.00 76.81 202 ASN A O 1
ATOM 1569 N N . ASP A 1 203 ? 12.829 -9.618 -21.459 1.00 85.06 203 ASP A N 1
ATOM 1570 C CA . ASP A 1 203 ? 14.182 -9.110 -21.661 1.00 85.06 203 ASP A CA 1
ATOM 1571 C C . ASP A 1 203 ? 14.307 -7.651 -21.233 1.00 85.06 203 ASP A C 1
ATOM 1573 O O . ASP A 1 203 ? 13.379 -6.851 -21.378 1.00 85.06 203 ASP A O 1
ATOM 1577 N N . TRP A 1 204 ? 15.493 -7.296 -20.739 1.00 89.19 204 TRP A N 1
ATOM 1578 C CA . TRP A 1 204 ? 15.862 -5.901 -20.543 1.00 89.19 204 TRP A CA 1
ATOM 1579 C C . TRP A 1 204 ? 16.024 -5.225 -21.915 1.00 89.19 204 TRP A C 1
ATOM 1581 O O . TRP A 1 204 ? 16.827 -5.691 -22.728 1.00 89.19 204 TRP A O 1
ATOM 1591 N N . PRO A 1 205 ? 15.283 -4.147 -22.213 1.00 87.69 205 PRO A N 1
ATOM 1592 C CA . PRO A 1 205 ? 15.235 -3.578 -23.551 1.00 87.69 205 PRO A CA 1
ATOM 1593 C C . PRO A 1 205 ? 16.555 -2.891 -23.904 1.00 87.69 205 PRO A C 1
ATOM 1595 O O . PRO A 1 205 ? 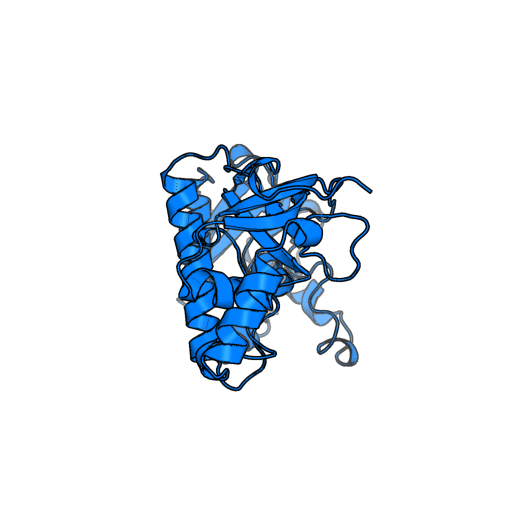17.112 -2.129 -23.117 1.00 87.69 205 PRO A O 1
ATOM 1598 N N . ALA A 1 206 ? 17.015 -3.099 -25.138 1.00 87.94 206 ALA A N 1
ATOM 1599 C CA . ALA A 1 206 ? 18.239 -2.485 -25.657 1.00 87.94 206 ALA A CA 1
ATOM 1600 C C . ALA A 1 206 ? 18.165 -0.948 -25.762 1.00 87.94 206 ALA A C 1
ATOM 1602 O O . ALA A 1 206 ? 19.193 -0.293 -25.899 1.00 87.94 206 ALA A O 1
ATOM 1603 N N . SER A 1 207 ? 16.958 -0.372 -25.709 1.00 88.38 207 SER A N 1
ATOM 1604 C CA . SER A 1 207 ? 16.742 1.078 -25.679 1.00 88.38 207 SER A CA 1
ATOM 1605 C C . SER A 1 207 ? 17.044 1.714 -24.319 1.00 88.38 207 SER A C 1
ATOM 1607 O O . SER A 1 207 ? 17.140 2.934 -24.239 1.00 88.38 207 SER A O 1
ATOM 1609 N N . LEU A 1 208 ? 17.159 0.917 -23.252 1.00 90.06 208 LEU A N 1
ATOM 1610 C CA . LEU A 1 208 ? 17.570 1.386 -21.930 1.00 90.06 208 LEU A CA 1
ATOM 1611 C C . LEU A 1 208 ? 19.082 1.188 -21.748 1.00 90.06 208 LEU A C 1
ATOM 1613 O O . LEU A 1 208 ? 19.670 0.312 -22.388 1.00 90.06 208 LEU A O 1
ATOM 1617 N N . PRO A 1 209 ? 19.728 1.941 -20.837 1.00 89.19 209 PRO A N 1
ATOM 1618 C CA . PRO A 1 209 ? 21.106 1.667 -20.450 1.00 89.19 209 PRO A CA 1
ATOM 1619 C C . PRO A 1 209 ? 21.273 0.207 -20.039 1.00 89.19 209 PRO A C 1
ATOM 1621 O O . PRO A 1 209 ? 20.359 -0.384 -19.460 1.00 89.19 209 PRO A O 1
ATOM 1624 N N . ALA A 1 210 ? 22.450 -0.369 -20.284 1.00 89.56 210 ALA A N 1
ATOM 1625 C CA . ALA A 1 210 ? 22.748 -1.725 -19.838 1.00 89.56 210 ALA A CA 1
ATOM 1626 C C . ALA A 1 210 ? 22.434 -1.878 -18.340 1.00 89.56 210 ALA A C 1
ATOM 1628 O O . ALA A 1 210 ? 22.789 -1.011 -17.539 1.00 89.56 210 ALA A O 1
ATOM 1629 N N . LEU A 1 211 ? 21.808 -2.993 -17.947 1.00 86.38 211 LEU A N 1
ATOM 1630 C CA . LEU A 1 211 ? 21.357 -3.203 -16.567 1.00 86.38 211 LEU A CA 1
ATOM 1631 C C . LEU A 1 211 ? 22.486 -2.990 -15.541 1.00 86.38 211 LEU A C 1
ATOM 1633 O O . LEU A 1 211 ? 22.262 -2.384 -14.500 1.00 86.38 211 LEU A O 1
ATOM 1637 N N . GLY A 1 212 ? 23.720 -3.403 -15.853 1.00 85.44 212 GLY A N 1
ATOM 1638 C CA . GLY A 1 212 ? 24.886 -3.153 -14.996 1.00 85.44 212 GLY A CA 1
ATOM 1639 C C . GLY A 1 212 ? 25.169 -1.664 -14.746 1.00 85.44 212 GLY A C 1
ATOM 1640 O O . GLY A 1 212 ? 25.489 -1.289 -13.621 1.00 85.44 212 GLY A O 1
ATOM 1641 N N . VAL A 1 213 ? 24.980 -0.808 -15.756 1.00 85.25 213 VAL A N 1
ATOM 1642 C CA . VAL A 1 213 ? 25.114 0.654 -15.631 1.00 85.25 213 VAL A CA 1
ATOM 1643 C C . VAL A 1 213 ? 23.988 1.222 -14.768 1.00 85.25 213 VAL A C 1
ATOM 1645 O O . VAL A 1 213 ? 24.251 2.009 -13.862 1.00 85.25 213 VAL A O 1
ATOM 1648 N N . ALA A 1 214 ? 22.746 0.783 -14.987 1.00 86.06 214 ALA A N 1
ATOM 1649 C CA . ALA A 1 214 ? 21.603 1.208 -14.178 1.00 86.06 214 ALA A CA 1
ATOM 1650 C C . ALA A 1 214 ? 21.762 0.812 -12.696 1.00 86.06 214 ALA A C 1
ATOM 1652 O O . ALA A 1 214 ? 21.466 1.602 -11.798 1.00 86.06 214 ALA A O 1
ATOM 1653 N N . LEU A 1 215 ? 22.287 -0.388 -12.429 1.00 83.88 215 LEU A N 1
ATOM 1654 C CA . LEU A 1 215 ? 22.599 -0.864 -11.080 1.00 83.88 215 LEU A CA 1
ATOM 1655 C C . LEU A 1 215 ? 23.739 -0.071 -10.435 1.00 83.88 215 LEU A C 1
ATOM 1657 O O . LEU A 1 215 ? 23.642 0.280 -9.260 1.00 83.88 215 LEU A O 1
ATOM 1661 N N . ALA A 1 216 ? 24.798 0.246 -11.184 1.00 80.00 216 ALA A N 1
ATOM 1662 C CA . ALA A 1 216 ? 25.887 1.087 -10.691 1.00 80.00 216 ALA A CA 1
ATOM 1663 C C . ALA A 1 216 ? 25.387 2.499 -10.340 1.00 80.00 216 ALA A C 1
ATOM 1665 O O . ALA A 1 216 ? 25.692 3.017 -9.264 1.00 80.00 216 ALA A O 1
ATOM 1666 N N . ALA A 1 217 ? 24.543 3.090 -11.193 1.00 79.69 217 ALA A N 1
ATOM 1667 C CA . ALA A 1 217 ? 23.898 4.372 -10.926 1.00 79.69 217 ALA A CA 1
ATOM 1668 C C . ALA A 1 217 ? 23.041 4.317 -9.649 1.00 79.69 217 ALA A C 1
ATOM 1670 O O . ALA A 1 217 ? 23.154 5.199 -8.795 1.00 79.69 217 ALA A O 1
ATOM 1671 N N . PHE A 1 218 ? 22.268 3.243 -9.460 1.00 76.44 218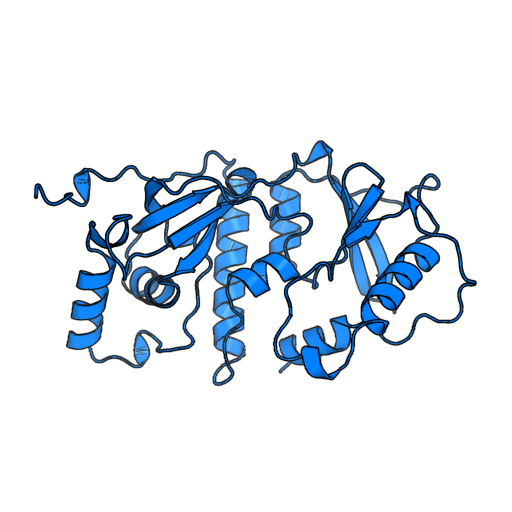 PHE A N 1
ATOM 1672 C CA . PHE A 1 218 ? 21.490 3.009 -8.242 1.00 76.44 218 PHE A CA 1
ATOM 1673 C C . PHE A 1 218 ? 22.378 2.944 -6.988 1.00 76.44 218 PHE A C 1
ATOM 1675 O O . PHE A 1 218 ? 22.131 3.659 -6.015 1.00 76.44 218 PHE A O 1
ATOM 1682 N N . SER A 1 219 ? 23.449 2.145 -7.013 1.00 71.62 219 SER A N 1
ATOM 1683 C CA . SER A 1 219 ? 24.389 2.013 -5.890 1.00 71.62 219 SER A CA 1
ATOM 1684 C C . SER A 1 219 ? 25.119 3.323 -5.577 1.00 71.62 219 SER A C 1
ATOM 1686 O O . SER A 1 219 ? 25.255 3.690 -4.413 1.00 71.62 219 SER A O 1
ATOM 1688 N N . SER A 1 220 ? 25.518 4.093 -6.593 1.00 67.88 220 SER A N 1
ATOM 1689 C CA . SER A 1 220 ? 26.183 5.392 -6.401 1.00 67.88 220 SER A CA 1
ATOM 1690 C C . SER A 1 220 ? 25.274 6.443 -5.747 1.00 67.88 220 SER A C 1
ATOM 1692 O O . SER A 1 220 ? 25.740 7.327 -5.024 1.00 67.88 220 SER A O 1
ATOM 1694 N N . THR A 1 221 ? 23.964 6.367 -5.994 1.00 64.94 221 THR A N 1
ATOM 1695 C CA . THR A 1 221 ? 22.958 7.201 -5.320 1.00 64.94 221 THR A CA 1
ATOM 1696 C C . THR A 1 221 ? 22.851 6.824 -3.840 1.00 64.94 221 THR A C 1
ATOM 1698 O O . THR A 1 221 ? 22.623 7.690 -2.998 1.00 64.94 221 THR A O 1
ATOM 1701 N N . TYR A 1 222 ? 23.088 5.551 -3.507 1.00 56.75 222 TYR A N 1
ATOM 1702 C CA . TYR A 1 222 ? 23.090 5.048 -2.135 1.00 56.75 222 TYR A CA 1
ATOM 1703 C C . TYR A 1 222 ? 24.347 5.460 -1.346 1.00 56.75 222 TYR A C 1
ATOM 1705 O O . TYR A 1 222 ? 24.237 5.898 -0.202 1.00 56.75 222 TYR A O 1
ATOM 1713 N N . GLU A 1 223 ? 25.537 5.359 -1.949 1.00 50.50 223 GLU A N 1
ATOM 1714 C CA . GLU A 1 223 ? 26.824 5.606 -1.271 1.00 50.50 223 GLU A CA 1
ATOM 1715 C C . GLU A 1 223 ? 27.123 7.092 -0.998 1.00 50.50 223 GLU A C 1
ATOM 1717 O O . GLU A 1 223 ? 27.860 7.414 -0.067 1.00 50.50 223 GLU A O 1
ATOM 1722 N N . ARG A 1 224 ? 26.522 8.025 -1.748 1.00 48.72 224 ARG A N 1
ATOM 1723 C CA . ARG A 1 224 ? 26.741 9.480 -1.593 1.00 48.72 224 ARG A CA 1
ATOM 1724 C C . ARG A 1 224 ? 26.045 10.114 -0.376 1.00 48.72 224 ARG A C 1
ATOM 1726 O O . ARG A 1 224 ? 25.995 11.340 -0.265 1.00 48.72 224 ARG A O 1
ATOM 1733 N N . LEU A 1 225 ? 25.514 9.319 0.555 1.00 43.69 225 LEU A N 1
ATOM 1734 C CA . LEU A 1 225 ? 24.776 9.809 1.723 1.00 43.69 225 LEU A CA 1
ATOM 1735 C C . LEU A 1 225 ? 25.585 9.647 3.027 1.00 43.69 225 LEU A C 1
ATOM 1737 O O . LEU A 1 225 ? 26.063 8.553 3.321 1.00 43.69 225 LEU A O 1
ATOM 1741 N N . PRO A 1 226 ? 25.717 10.700 3.861 1.00 41.72 226 PRO A N 1
ATOM 1742 C CA . PRO A 1 226 ? 26.475 10.615 5.107 1.00 41.72 226 PRO A CA 1
ATOM 1743 C C . PRO A 1 226 ? 25.838 9.636 6.108 1.00 41.72 226 PRO A C 1
ATOM 1745 O O . PRO A 1 226 ? 24.648 9.728 6.427 1.00 41.72 226 PRO A O 1
ATOM 1748 N N . ALA A 1 227 ? 26.667 8.742 6.661 1.00 42.28 227 ALA A N 1
ATOM 1749 C CA . ALA A 1 227 ? 26.283 7.656 7.572 1.00 42.28 227 ALA A CA 1
ATOM 1750 C C . ALA A 1 227 ? 25.494 8.112 8.821 1.00 42.28 227 ALA A C 1
ATOM 1752 O O . ALA A 1 227 ? 24.673 7.361 9.343 1.00 42.28 227 ALA A O 1
ATOM 1753 N N . GLN A 1 228 ? 25.657 9.366 9.259 1.00 39.22 228 GLN A N 1
ATOM 1754 C CA . GLN A 1 228 ? 24.943 9.940 10.411 1.00 39.22 228 GLN A CA 1
ATOM 1755 C C . GLN A 1 228 ? 23.428 10.148 10.192 1.00 39.22 228 GLN A C 1
ATOM 1757 O O . GLN A 1 228 ? 22.713 10.451 11.141 1.00 39.22 228 GLN A O 1
ATOM 1762 N N . ARG A 1 229 ? 22.908 9.961 8.969 1.00 36.56 229 ARG A N 1
ATOM 1763 C CA . ARG A 1 229 ? 21.463 10.012 8.654 1.00 36.56 229 ARG A CA 1
ATOM 1764 C C . ARG A 1 229 ? 20.846 8.644 8.340 1.00 36.56 229 ARG A C 1
ATOM 1766 O O . ARG A 1 229 ? 19.657 8.572 8.023 1.00 36.56 229 ARG A O 1
ATOM 1773 N N . ALA A 1 230 ? 21.618 7.560 8.440 1.00 38.28 230 ALA A N 1
ATOM 1774 C CA . ALA A 1 230 ? 21.156 6.211 8.116 1.00 38.28 230 ALA A CA 1
ATOM 1775 C C . ALA A 1 230 ? 20.016 5.727 9.034 1.00 38.28 230 ALA A C 1
ATOM 1777 O O . ALA A 1 230 ? 19.134 5.015 8.563 1.00 38.28 230 ALA A O 1
ATOM 1778 N N . GLY A 1 231 ? 19.987 6.180 10.296 1.00 35.12 231 GLY A N 1
ATOM 1779 C CA . GLY A 1 231 ? 18.986 5.780 11.296 1.00 35.12 231 GLY A CA 1
ATOM 1780 C C . GLY A 1 231 ? 17.716 6.639 11.388 1.00 35.12 231 GLY A C 1
ATOM 1781 O O . GLY A 1 231 ? 16.827 6.283 12.147 1.00 35.12 231 GLY A O 1
ATOM 1782 N N . GLN A 1 232 ? 17.600 7.761 10.661 1.00 33.12 232 GLN A N 1
ATOM 1783 C CA . GLN A 1 232 ? 16.462 8.695 10.821 1.00 33.12 232 GLN A CA 1
ATOM 1784 C C . GLN A 1 232 ? 15.849 9.226 9.512 1.00 33.12 232 GLN A C 1
ATOM 1786 O O . GLN A 1 232 ? 14.964 10.074 9.550 1.00 33.12 232 GLN A O 1
ATOM 1791 N N . LEU A 1 233 ? 16.279 8.753 8.337 1.00 34.00 233 LEU A N 1
ATOM 1792 C CA . LEU A 1 233 ? 15.837 9.308 7.046 1.00 34.00 233 LEU A CA 1
ATOM 1793 C C . LEU A 1 233 ? 15.683 8.233 5.959 1.00 34.00 233 LEU A C 1
ATOM 1795 O O . LEU A 1 233 ? 16.269 8.347 4.884 1.00 34.00 233 LEU A O 1
ATOM 1799 N N . ALA A 1 234 ? 14.876 7.197 6.201 1.00 38.12 234 ALA A N 1
ATOM 1800 C CA . ALA A 1 234 ? 14.558 6.128 5.240 1.00 38.12 234 ALA A CA 1
ATOM 1801 C C . ALA A 1 234 ? 13.746 6.575 3.995 1.00 38.12 234 ALA A C 1
ATOM 1803 O O . ALA A 1 234 ? 13.280 5.744 3.225 1.00 38.12 234 ALA A O 1
ATOM 1804 N N . THR A 1 235 ? 13.557 7.877 3.767 1.00 44.41 235 THR A N 1
ATOM 1805 C CA . THR A 1 235 ? 12.328 8.370 3.125 1.00 44.41 235 THR A CA 1
ATOM 1806 C C . THR A 1 235 ? 12.489 9.270 1.904 1.00 44.41 235 THR A C 1
ATOM 1808 O O . THR A 1 235 ? 11.473 9.794 1.453 1.00 44.41 235 THR A O 1
ATOM 1811 N N . ARG A 1 236 ? 13.696 9.503 1.360 1.00 43.78 236 ARG A N 1
ATOM 1812 C CA . ARG A 1 236 ? 13.847 10.533 0.306 1.00 43.78 236 ARG A CA 1
ATOM 1813 C C . ARG A 1 236 ? 13.744 10.064 -1.146 1.00 43.78 236 ARG A C 1
ATOM 1815 O O . ARG A 1 236 ? 12.699 10.311 -1.713 1.00 43.78 236 ARG A O 1
ATOM 1822 N N . ASP A 1 237 ? 14.695 9.362 -1.742 1.00 47.78 237 ASP A N 1
ATOM 1823 C CA . ASP A 1 237 ? 14.590 8.972 -3.168 1.00 47.78 237 ASP A CA 1
ATOM 1824 C C . ASP A 1 237 ? 15.298 7.629 -3.419 1.00 47.78 237 ASP A C 1
ATOM 1826 O O . ASP A 1 237 ? 15.908 7.381 -4.453 1.00 47.78 237 ASP A O 1
ATOM 1830 N N . ARG A 1 238 ? 15.269 6.745 -2.412 1.00 53.53 238 ARG A N 1
ATOM 1831 C CA . ARG A 1 238 ? 16.185 5.594 -2.299 1.00 53.53 238 ARG A CA 1
ATOM 1832 C C . ARG A 1 238 ? 15.945 4.472 -3.314 1.00 53.53 238 ARG A C 1
ATOM 1834 O O . ARG A 1 238 ? 16.734 3.536 -3.352 1.00 53.53 238 ARG A O 1
ATOM 1841 N N . CYS A 1 239 ? 14.875 4.562 -4.099 1.00 62.12 239 CYS A N 1
ATOM 1842 C CA . CYS A 1 239 ? 14.431 3.509 -5.003 1.00 62.12 239 CYS A CA 1
ATOM 1843 C C . CYS A 1 239 ? 14.156 4.028 -6.416 1.00 62.12 239 CYS A C 1
ATOM 1845 O O . CYS A 1 239 ? 13.386 3.376 -7.107 1.00 62.12 239 CYS A O 1
ATOM 1847 N N . LEU A 1 240 ? 14.684 5.184 -6.840 1.00 78.44 240 LEU A N 1
ATOM 1848 C CA . LEU A 1 240 ? 14.456 5.711 -8.191 1.00 78.44 240 LEU A CA 1
ATOM 1849 C C . LEU A 1 240 ? 15.758 6.181 -8.843 1.00 78.44 240 LEU A C 1
ATOM 1851 O O . LEU A 1 240 ? 16.513 6.946 -8.254 1.00 78.44 240 LEU A O 1
ATOM 1855 N N . VAL A 1 241 ? 15.999 5.737 -10.074 1.00 84.88 241 VAL A N 1
ATOM 1856 C CA . VAL A 1 241 ? 17.112 6.177 -10.925 1.00 84.88 241 VAL A CA 1
ATOM 1857 C C . VAL A 1 241 ? 16.548 6.682 -12.244 1.00 84.88 241 VAL A C 1
ATOM 1859 O O . VAL A 1 241 ? 15.724 6.004 -12.857 1.00 84.88 241 VAL A O 1
ATOM 1862 N N . ASP A 1 242 ? 16.997 7.858 -12.683 1.00 86.94 242 ASP A N 1
ATOM 1863 C CA . ASP A 1 242 ? 16.732 8.348 -14.036 1.00 86.94 242 ASP A CA 1
ATOM 1864 C C . ASP A 1 242 ? 17.653 7.626 -15.022 1.00 86.94 242 ASP A C 1
ATOM 1866 O O . ASP A 1 242 ? 18.850 7.908 -15.083 1.00 86.94 242 ASP A O 1
ATOM 1870 N N . LEU A 1 243 ? 17.108 6.694 -15.801 1.00 86.06 243 LEU A N 1
ATOM 1871 C CA . LEU A 1 243 ? 17.870 5.949 -16.800 1.00 86.06 243 LEU A CA 1
ATOM 1872 C C . LEU A 1 243 ? 18.407 6.855 -17.913 1.00 86.06 243 LEU A C 1
ATOM 1874 O O . LEU A 1 243 ? 19.430 6.528 -18.506 1.00 86.06 243 LEU A O 1
ATOM 1878 N N . ASN A 1 244 ? 17.791 8.014 -18.158 1.00 85.75 244 ASN A N 1
ATOM 1879 C CA . ASN A 1 244 ? 18.296 8.961 -19.152 1.00 85.75 244 ASN A CA 1
ATOM 1880 C C . ASN A 1 244 ? 19.534 9.727 -18.661 1.00 85.75 244 ASN A C 1
ATOM 1882 O O . ASN A 1 244 ? 20.268 10.271 -19.478 1.00 85.75 244 ASN A O 1
ATOM 1886 N N . ALA A 1 245 ? 19.769 9.772 -17.345 1.00 80.38 245 ALA A N 1
ATOM 1887 C CA . ALA A 1 245 ? 20.932 10.420 -16.736 1.00 80.38 245 ALA A CA 1
ATOM 1888 C C . ALA A 1 245 ? 22.075 9.432 -16.430 1.00 80.38 245 ALA A C 1
ATOM 1890 O O . ALA A 1 245 ? 23.094 9.815 -15.853 1.00 80.38 245 ALA A O 1
ATOM 1891 N N . CYS A 1 246 ? 21.909 8.153 -16.778 1.00 77.12 246 CYS A N 1
ATOM 1892 C CA . CYS A 1 246 ? 22.929 7.130 -16.602 1.00 77.12 246 CYS A CA 1
ATOM 1893 C C . CYS A 1 246 ? 24.044 7.288 -17.649 1.00 77.12 246 CYS A C 1
ATOM 1895 O O . CYS A 1 246 ? 24.005 6.671 -18.712 1.00 77.12 246 CYS A O 1
ATOM 1897 N N . GLU A 1 247 ? 25.066 8.078 -17.330 1.00 61.50 247 GLU A N 1
ATOM 1898 C CA . GLU A 1 247 ? 26.347 8.061 -18.041 1.00 61.50 247 GLU A CA 1
ATOM 1899 C C . GLU A 1 247 ? 27.193 6.889 -17.513 1.00 61.50 247 GLU A C 1
ATOM 1901 O O . GLU A 1 247 ? 27.319 6.697 -16.304 1.00 61.50 247 GLU A O 1
ATOM 1906 N N . GLY A 1 248 ? 27.709 6.034 -18.399 1.00 45.69 248 GLY A N 1
ATOM 1907 C CA . GLY A 1 248 ? 28.270 4.740 -17.997 1.00 45.69 248 GLY A CA 1
ATOM 1908 C C . GLY A 1 248 ? 29.627 4.815 -17.279 1.00 45.69 248 GLY A C 1
ATOM 1909 O O . GLY A 1 248 ? 30.576 5.339 -17.860 1.00 45.69 248 GLY A O 1
ATOM 1910 N N . PRO A 1 249 ? 29.790 4.187 -16.097 1.00 40.47 249 PRO A N 1
ATOM 1911 C CA . PRO A 1 249 ? 31.069 3.645 -15.659 1.00 40.47 249 PRO A CA 1
ATOM 1912 C C . PRO A 1 249 ? 31.207 2.166 -16.079 1.00 40.47 249 PRO A C 1
ATOM 1914 O O . PRO A 1 249 ? 30.223 1.466 -16.331 1.00 40.47 249 PRO A O 1
ATOM 1917 N N . THR A 1 250 ? 32.447 1.681 -16.176 1.00 40.19 250 THR A N 1
ATOM 1918 C CA . THR A 1 250 ? 32.782 0.293 -16.536 1.00 40.19 250 THR A CA 1
ATOM 1919 C C . THR A 1 250 ? 32.312 -0.731 -15.481 1.00 40.19 250 THR A C 1
ATOM 1921 O O . THR A 1 250 ? 32.170 -0.388 -14.308 1.00 40.19 250 THR A O 1
ATOM 1924 N N . PRO A 1 251 ? 32.089 -2.013 -15.854 1.00 43.59 251 PRO A N 1
ATOM 1925 C CA . PRO A 1 251 ? 31.279 -2.983 -15.091 1.00 43.59 251 PRO A CA 1
ATOM 1926 C C . PRO A 1 251 ? 31.815 -3.479 -13.731 1.00 43.59 251 PRO A C 1
ATOM 1928 O O . PRO A 1 251 ? 31.281 -4.451 -13.201 1.00 43.59 251 PRO A O 1
ATOM 1931 N N . HIS A 1 252 ? 32.867 -2.887 -13.158 1.00 39.34 252 HIS A N 1
ATOM 1932 C CA . HIS A 1 252 ? 33.650 -3.532 -12.092 1.00 39.34 252 HIS A CA 1
ATOM 1933 C C . HIS A 1 252 ? 33.466 -3.011 -10.657 1.00 39.34 252 HIS A C 1
ATOM 1935 O O . HIS A 1 252 ? 34.097 -3.555 -9.754 1.00 39.34 252 HIS A O 1
ATOM 1941 N N . GLU A 1 253 ? 32.568 -2.061 -10.384 1.00 42.38 253 GLU A N 1
ATOM 1942 C CA . GLU A 1 253 ? 32.409 -1.502 -9.025 1.00 42.38 253 GLU A CA 1
ATOM 1943 C C . GLU A 1 253 ? 30.984 -1.588 -8.454 1.00 42.38 253 GLU A C 1
ATOM 1945 O O . GLU A 1 253 ? 30.488 -0.663 -7.817 1.00 42.38 253 GLU A O 1
ATOM 1950 N N . VAL A 1 254 ? 30.307 -2.730 -8.606 1.00 43.91 254 VAL A N 1
ATOM 1951 C CA . VAL A 1 254 ? 29.090 -2.993 -7.815 1.00 43.91 254 VAL A CA 1
ATOM 1952 C C . VAL A 1 254 ? 29.496 -3.574 -6.458 1.00 43.91 254 VAL A C 1
ATOM 1954 O O . VAL A 1 254 ? 29.612 -4.790 -6.289 1.00 43.91 254 VAL A O 1
ATOM 1957 N N . ARG A 1 255 ? 29.735 -2.706 -5.467 1.00 48.59 255 ARG A N 1
ATOM 1958 C CA . ARG A 1 255 ? 29.854 -3.133 -4.063 1.00 48.59 255 ARG A CA 1
ATOM 1959 C C . ARG A 1 255 ? 28.494 -3.578 -3.514 1.00 48.59 255 ARG A C 1
ATOM 1961 O O . ARG A 1 255 ? 27.438 -3.223 -4.030 1.00 48.59 255 ARG A O 1
ATOM 1968 N N . SER A 1 256 ? 28.560 -4.440 -2.496 1.00 45.03 256 SER A N 1
ATOM 1969 C CA . SER A 1 256 ? 27.451 -5.192 -1.889 1.00 45.03 256 SER A CA 1
ATOM 1970 C C . SER A 1 256 ? 26.112 -4.428 -1.857 1.00 45.03 256 SER A C 1
ATOM 1972 O O . SER A 1 256 ? 26.048 -3.373 -1.230 1.00 45.03 256 SER A O 1
ATOM 1974 N N . PRO A 1 257 ? 25.020 -4.982 -2.419 1.00 51.00 257 PRO A N 1
ATOM 1975 C CA . PRO A 1 257 ? 23.732 -4.296 -2.459 1.00 51.00 257 PRO A CA 1
ATOM 1976 C C . PRO A 1 257 ? 23.177 -3.953 -1.069 1.00 51.00 257 PRO A C 1
ATOM 1978 O O . PRO A 1 257 ? 23.205 -4.787 -0.159 1.00 51.00 257 PRO A O 1
ATOM 1981 N N . TRP A 1 258 ? 22.589 -2.763 -0.935 1.00 50.16 258 TRP A N 1
ATOM 1982 C CA . TRP A 1 258 ? 21.898 -2.280 0.270 1.00 50.16 258 TRP A CA 1
ATOM 1983 C C . TRP A 1 258 ? 20.814 -3.242 0.787 1.00 50.16 258 TRP A C 1
ATOM 1985 O O . TRP A 1 258 ? 20.624 -3.368 1.998 1.00 50.16 258 TRP A O 1
ATOM 1995 N N . TRP A 1 259 ? 20.162 -4.003 -0.108 1.00 47.34 259 TRP A N 1
ATOM 1996 C CA . TRP A 1 259 ? 19.175 -5.012 0.279 1.00 47.34 259 TRP A CA 1
ATOM 1997 C C . TRP A 1 259 ? 19.765 -6.094 1.178 1.00 47.34 259 TRP A C 1
ATOM 1999 O O . TRP A 1 259 ? 18.999 -6.733 1.881 1.00 47.34 259 TRP A O 1
ATOM 2009 N N . ARG A 1 260 ? 21.091 -6.311 1.227 1.00 44.75 260 ARG A N 1
ATOM 2010 C CA . ARG A 1 260 ? 21.679 -7.265 2.183 1.00 44.75 260 ARG A CA 1
ATOM 2011 C C . ARG A 1 260 ? 21.415 -6.862 3.632 1.00 44.75 260 ARG A C 1
ATOM 2013 O O . ARG A 1 260 ? 21.248 -7.752 4.451 1.00 44.75 260 ARG A O 1
ATOM 2020 N N . GLN A 1 261 ? 21.318 -5.569 3.943 1.00 45.94 261 GLN A N 1
ATOM 2021 C CA . GLN A 1 261 ? 20.960 -5.094 5.286 1.00 45.94 261 GLN A CA 1
ATOM 2022 C C . GLN A 1 261 ? 19.476 -5.355 5.589 1.00 45.94 261 GLN A C 1
ATOM 2024 O O . GLN A 1 261 ? 19.142 -5.816 6.675 1.00 45.94 261 GLN A O 1
ATOM 2029 N N . ILE A 1 262 ? 18.598 -5.166 4.599 1.00 38.78 262 ILE A N 1
ATOM 2030 C CA . ILE A 1 262 ? 17.157 -5.434 4.729 1.00 38.78 262 ILE A CA 1
ATOM 2031 C C . ILE A 1 262 ? 16.861 -6.932 4.760 1.00 38.78 262 ILE A C 1
ATOM 2033 O O . ILE A 1 262 ? 16.143 -7.395 5.627 1.00 38.78 262 ILE A O 1
ATOM 2037 N N . ALA A 1 263 ? 17.469 -7.723 3.883 1.00 39.66 263 ALA A N 1
ATOM 2038 C CA . ALA A 1 263 ? 17.351 -9.174 3.881 1.00 39.66 263 ALA A CA 1
ATOM 2039 C C . ALA A 1 263 ? 17.966 -9.809 5.132 1.00 39.66 263 ALA A C 1
ATOM 2041 O O . ALA A 1 263 ? 17.573 -10.913 5.485 1.00 39.66 263 ALA A O 1
ATOM 2042 N N . HIS A 1 264 ? 18.923 -9.150 5.796 1.00 39.22 264 HIS A N 1
ATOM 2043 C CA . HIS A 1 264 ? 19.402 -9.594 7.101 1.00 39.22 264 HIS A CA 1
ATOM 2044 C C . HIS A 1 264 ? 18.382 -9.291 8.205 1.00 39.22 264 HIS A C 1
ATOM 2046 O O . HIS A 1 264 ? 18.176 -10.147 9.058 1.00 39.22 264 HIS A O 1
ATOM 2052 N N . ALA A 1 265 ? 17.704 -8.139 8.137 1.00 36.09 265 ALA A N 1
ATOM 2053 C CA . ALA A 1 265 ? 16.584 -7.793 9.013 1.00 36.09 265 ALA A CA 1
ATOM 2054 C C . ALA A 1 265 ? 15.314 -8.626 8.742 1.00 36.09 265 ALA A C 1
ATOM 2056 O O . ALA A 1 265 ? 14.538 -8.832 9.653 1.00 36.09 265 ALA A O 1
ATOM 2057 N N . MET A 1 266 ? 15.110 -9.138 7.523 1.00 34.81 266 MET A N 1
ATOM 2058 C CA . MET A 1 266 ? 13.988 -10.024 7.159 1.00 34.81 266 MET A CA 1
ATOM 2059 C C . MET A 1 266 ? 14.281 -11.519 7.404 1.00 34.81 266 MET A C 1
ATOM 2061 O O . MET A 1 266 ? 13.444 -12.364 7.095 1.00 34.81 266 MET A O 1
ATOM 2065 N N . LYS A 1 267 ? 15.489 -11.863 7.873 1.00 35.34 267 LYS A N 1
ATOM 2066 C CA . LYS A 1 267 ? 15.932 -13.241 8.169 1.00 35.34 267 LYS A CA 1
ATOM 2067 C C . LYS A 1 267 ? 16.167 -13.507 9.659 1.00 35.34 267 LYS A C 1
ATOM 2069 O O . LYS A 1 267 ? 16.476 -14.649 9.999 1.00 35.34 267 LYS A O 1
ATOM 2074 N N . GLY A 1 268 ? 16.115 -12.471 10.492 1.00 33.03 268 GLY A N 1
ATOM 2075 C CA . GLY A 1 268 ? 16.127 -12.570 11.953 1.00 33.03 268 GLY A CA 1
ATOM 2076 C C . GLY A 1 268 ? 14.724 -12.359 12.484 1.00 33.03 268 GLY A C 1
ATOM 2077 O O . GLY A 1 268 ? 14.455 -12.927 13.558 1.00 33.03 268 GLY A O 1
#

Foldseek 3Di:
DPFDDLVNFAEPFQPEDPLLQVLLLVVLVVLVVLLVVLPPDARDAQVLVCPQQPPPWAPDWAFWDKHKYFLSQENFGANPHALVRDDPVRLVVLLVVQQGLCLAPPPDPQHWEWEDQRLSSHIYTPGPRNVSNSCVVVVNGITIHGYIYIYDDQLVQKEWEWDADPNDTAIWIDGNLWKIFGHQDDVSSVSSSVSSVNYYDHDDDPVFPDVLLQLVQLVVVVVPDDPVCVPPDSDDCNTIDGRVPRDGDDNPDPDDDPSVVVVVSSVD